Protein AF-0000000085036213 (afdb_homodimer)

Secondary structure (DSSP, 8-state):
--PPPEEEEEE--S---HHHHHHIIIIII-B-SEEEEEEEEEE--TTS---TTTTHHHHHHHHHHHHHHHHHHHHTT-EEEEEEEEESSHHHHHHHHHTT---EEEEE--SSSTHHHHT-HHHHHHHHHHH---EEEE-GGGT-/--PPPEEEEEE--S---HHHHHHIIIIII-B-SEEEEEEEEEE--TTS---TTTTHHHHHHHHHHHHHHHHHHHHTT-EEEEEEEEESSHHHHHHHHHTT---EEEEE--SSSTHHHHT-HHHHHHHHHHH---EEEE-GGGT-

InterPro domains:
  IPR014729 Rossmann-like alpha/beta/alpha sandwich fold [G3DSA:3.40.50.620] (6-140)

Structure (mmCIF, N/CA/C/O backbone):
data_AF-0000000085036213-model_v1
#
loop_
_entity.id
_entity.type
_entity.pdbx_description
1 polymer 'Nucleotide-binding protein, UspA family'
#
loop_
_atom_site.group_PDB
_atom_site.id
_atom_site.type_symbol
_atom_site.label_atom_id
_atom_site.label_alt_id
_atom_site.label_comp_id
_atom_site.label_asym_id
_atom_site.label_entity_id
_atom_site.label_seq_id
_atom_site.pdbx_PDB_ins_code
_atom_site.Cartn_x
_atom_site.Cartn_y
_atom_site.Cartn_z
_atom_site.occupancy
_atom_site.B_iso_or_equiv
_atom_site.auth_seq_id
_atom_site.auth_comp_id
_atom_site.auth_asym_id
_atom_site.auth_atom_id
_atom_site.pdbx_PDB_model_num
ATOM 1 N N . MET A 1 1 ? 25.062 -4.77 5.656 1 37.72 1 MET A N 1
ATOM 2 C CA . MET A 1 1 ? 23.688 -4.828 6.16 1 37.72 1 MET A CA 1
ATOM 3 C C . MET A 1 1 ? 22.922 -5.965 5.504 1 37.72 1 MET A C 1
ATOM 5 O O . MET A 1 1 ? 22.219 -5.754 4.508 1 37.72 1 MET A O 1
ATOM 9 N N . SER A 1 2 ? 23.5 -7.07 5.438 1 54.28 2 SER A N 1
ATOM 10 C CA . SER A 1 2 ? 23.219 -8.359 4.816 1 54.28 2 SER A CA 1
ATOM 11 C C . SER A 1 2 ? 21.891 -8.922 5.281 1 54.28 2 SER A C 1
ATOM 13 O O . SER A 1 2 ? 21.766 -10.117 5.574 1 54.28 2 SER A O 1
ATOM 15 N N . GLY A 1 3 ? 20.938 -8.078 5.762 1 71.81 3 GLY A N 1
ATOM 16 C CA . GLY A 1 3 ? 19.766 -8.57 6.48 1 71.81 3 GLY A CA 1
ATOM 17 C C . GLY A 1 3 ? 18.797 -9.312 5.59 1 71.81 3 GLY A C 1
ATOM 18 O O . GLY A 1 3 ? 19 -9.414 4.379 1 71.81 3 GLY A O 1
ATOM 19 N N . ASN A 1 4 ? 18 -10.109 6.125 1 88.12 4 ASN A N 1
ATOM 20 C CA . ASN A 1 4 ? 16.969 -10.891 5.441 1 88.12 4 ASN A CA 1
ATOM 21 C C . ASN A 1 4 ? 16.141 -10.023 4.496 1 88.12 4 ASN A C 1
ATOM 23 O O . ASN A 1 4 ? 15.797 -8.883 4.828 1 88.12 4 ASN A O 1
ATOM 27 N N . PRO A 1 5 ? 16.094 -10.477 3.205 1 94.06 5 PRO A N 1
ATOM 28 C CA . PRO A 1 5 ? 15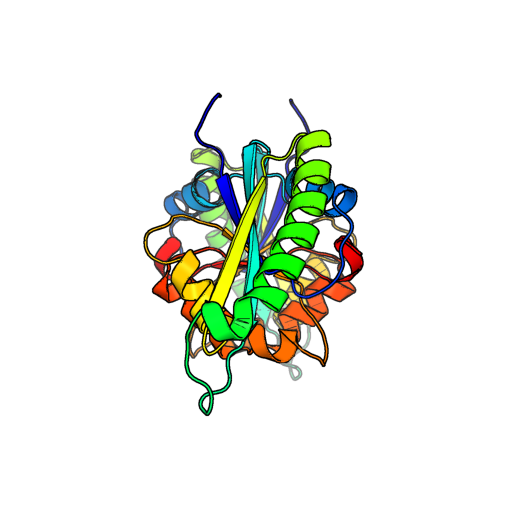.312 -9.688 2.254 1 94.06 5 PRO A CA 1
ATOM 29 C C . PRO A 1 5 ? 13.859 -9.523 2.688 1 94.06 5 PRO A C 1
ATOM 31 O O . PRO A 1 5 ? 13.305 -10.398 3.355 1 94.06 5 PRO A O 1
ATOM 34 N N . ARG A 1 6 ? 13.359 -8.43 2.307 1 95.56 6 ARG A N 1
ATOM 35 C CA . ARG A 1 6 ? 11.922 -8.242 2.471 1 95.56 6 ARG A CA 1
ATOM 36 C C . ARG A 1 6 ? 11.148 -9.07 1.446 1 95.56 6 ARG A C 1
ATOM 38 O O . ARG A 1 6 ? 11.422 -9 0.247 1 95.56 6 ARG A O 1
ATOM 45 N N . ARG A 1 7 ? 10.211 -9.781 1.949 1 97.31 7 ARG A N 1
ATOM 46 C CA . ARG A 1 7 ? 9.438 -10.656 1.075 1 97.31 7 ARG A CA 1
ATOM 47 C C . ARG A 1 7 ? 8.18 -9.953 0.564 1 97.31 7 ARG A C 1
ATOM 49 O O . ARG A 1 7 ? 7.414 -9.398 1.351 1 97.31 7 ARG A O 1
ATOM 56 N N . ILE A 1 8 ? 7.988 -9.977 -0.738 1 97.88 8 ILE A N 1
ATOM 57 C CA . ILE A 1 8 ? 6.867 -9.312 -1.392 1 97.88 8 ILE A CA 1
ATOM 58 C C . ILE A 1 8 ? 6.055 -10.336 -2.188 1 97.88 8 ILE A C 1
ATOM 60 O O . ILE A 1 8 ? 6.613 -11.094 -2.979 1 97.88 8 ILE A O 1
ATOM 64 N N . LEU A 1 9 ? 4.754 -10.367 -1.878 1 96.88 9 LEU A N 1
ATOM 65 C CA . LEU A 1 9 ? 3.84 -11.164 -2.691 1 96.88 9 LEU A CA 1
ATOM 66 C C . LEU A 1 9 ? 3.211 -10.312 -3.789 1 96.88 9 LEU A C 1
ATOM 68 O O . LEU A 1 9 ? 2.629 -9.258 -3.512 1 96.88 9 LEU A O 1
ATOM 72 N N . PHE A 1 10 ? 3.352 -10.797 -5.047 1 95.5 10 PHE A N 1
ATOM 73 C CA . PHE A 1 10 ? 2.844 -10.055 -6.199 1 95.5 10 PHE A CA 1
ATOM 74 C C . PHE A 1 10 ? 1.958 -10.945 -7.062 1 95.5 10 PHE A C 1
ATOM 76 O O . PHE A 1 10 ? 2.459 -11.727 -7.875 1 95.5 10 PHE A O 1
ATOM 83 N N . PRO A 1 11 ? 0.655 -10.852 -6.867 1 93.06 11 PRO A N 1
ATOM 84 C CA . PRO A 1 11 ? -0.244 -11.578 -7.766 1 93.06 11 PRO A CA 1
ATOM 85 C C . PRO A 1 11 ? -0.154 -11.094 -9.211 1 93.06 11 PRO A C 1
ATOM 87 O O . PRO A 1 11 ? -0.273 -9.891 -9.477 1 93.06 11 PRO A O 1
ATOM 90 N N . VAL A 1 12 ? 0.021 -12.039 -10.094 1 92.81 12 VAL A N 1
ATOM 91 C CA . VAL A 1 12 ? 0.162 -11.727 -11.516 1 92.81 12 VAL A CA 1
ATOM 92 C C . VAL A 1 12 ? -1.138 -12.047 -12.242 1 92.81 12 VAL A C 1
ATOM 94 O O . VAL A 1 12 ? -1.47 -13.219 -12.445 1 92.81 12 VAL A O 1
ATOM 97 N N . VAL A 1 13 ? -1.763 -10.969 -12.625 1 82.56 13 VAL A N 1
ATOM 98 C CA . VAL A 1 13 ? -3.051 -11.164 -13.281 1 82.56 13 VAL A CA 1
ATOM 99 C C . VAL A 1 13 ? -2.984 -10.633 -14.711 1 82.56 13 VAL A C 1
ATOM 101 O O . VAL A 1 13 ? -3.852 -10.938 -15.531 1 82.56 13 VAL A O 1
ATOM 104 N N . GLU A 1 14 ? -2.021 -9.898 -15.016 1 84.44 14 GLU A N 1
ATOM 105 C CA . GLU A 1 14 ? -1.786 -9.336 -16.344 1 84.44 14 GLU A CA 1
ATOM 106 C C . GLU A 1 14 ? -0.295 -9.141 -16.609 1 84.44 14 GLU A C 1
ATOM 108 O O . GLU A 1 14 ? 0.526 -9.312 -15.703 1 84.44 14 GLU A O 1
ATOM 113 N N . ASP A 1 15 ? -0.066 -8.836 -17.797 1 88.88 15 ASP A N 1
ATOM 114 C CA . ASP A 1 15 ? 1.327 -8.617 -18.172 1 88.88 15 ASP A CA 1
ATOM 115 C C . ASP A 1 15 ? 1.893 -7.379 -17.469 1 88.88 15 ASP A C 1
ATOM 117 O O . ASP A 1 15 ? 1.154 -6.441 -17.156 1 88.88 15 ASP A O 1
ATOM 121 N N . PHE A 1 16 ? 3.195 -7.422 -17.219 1 93.25 16 PHE A N 1
ATOM 122 C CA . PHE A 1 16 ? 3.924 -6.301 -16.641 1 93.25 16 PHE A CA 1
ATOM 123 C C . PHE A 1 16 ? 5.367 -6.285 -17.125 1 93.25 16 PHE A C 1
ATOM 125 O O . PHE A 1 16 ? 5.852 -7.266 -17.688 1 93.25 16 PHE A O 1
ATOM 132 N N . SER A 1 17 ? 6.004 -5.152 -16.984 1 96.88 17 SER A N 1
ATOM 133 C CA . SER A 1 17 ? 7.43 -5.031 -17.281 1 96.88 17 SER A CA 1
ATOM 134 C C . SER A 1 17 ? 8.281 -5.375 -16.062 1 96.88 17 SER A C 1
ATOM 136 O O . SER A 1 17 ? 8.25 -4.664 -15.062 1 96.88 17 SER A O 1
ATOM 138 N N . PRO A 1 18 ? 9.086 -6.434 -16.156 1 97.56 18 PRO A N 1
ATOM 139 C CA . PRO A 1 18 ? 9.969 -6.781 -15.039 1 97.56 18 PRO A CA 1
ATOM 140 C C . PRO A 1 18 ? 10.93 -5.652 -14.672 1 97.56 18 PRO A C 1
ATOM 142 O O . PRO A 1 18 ? 11.172 -5.41 -13.484 1 97.56 18 PRO A O 1
ATOM 145 N N . ASP A 1 19 ? 11.391 -4.988 -15.664 1 97.5 19 ASP A N 1
ATOM 146 C CA . ASP A 1 19 ? 12.312 -3.885 -15.414 1 97.5 19 ASP A CA 1
ATOM 147 C C . ASP A 1 19 ? 11.633 -2.768 -14.625 1 97.5 19 ASP A C 1
ATOM 149 O O . ASP A 1 19 ? 12.211 -2.225 -13.68 1 97.5 19 ASP A O 1
ATOM 153 N N . LYS A 1 20 ? 10.453 -2.457 -15.047 1 97.12 20 LYS A N 1
ATOM 154 C CA . LYS A 1 20 ? 9.727 -1.396 -14.352 1 97.12 20 LYS A CA 1
ATOM 155 C C . LYS A 1 20 ? 9.336 -1.825 -12.945 1 97.12 20 LYS A C 1
ATOM 157 O O . LYS A 1 20 ? 9.328 -1.008 -12.023 1 97.12 20 LYS A O 1
ATOM 162 N N . LEU A 1 21 ? 9 -3.076 -12.781 1 97.38 21 LEU A N 1
ATOM 163 C CA . LEU A 1 21 ? 8.672 -3.584 -11.453 1 97.38 21 LEU A CA 1
ATOM 164 C C . LEU A 1 21 ? 9.875 -3.504 -10.523 1 97.38 21 LEU A C 1
ATOM 166 O O . LEU A 1 21 ? 9.75 -3.07 -9.375 1 97.38 21 LEU A O 1
ATOM 170 N N . ARG A 1 22 ? 10.984 -3.838 -10.984 1 97.25 22 ARG A N 1
ATOM 171 C CA . ARG A 1 22 ? 12.211 -3.73 -10.203 1 97.25 22 ARG A CA 1
ATOM 172 C C . ARG A 1 22 ? 12.484 -2.285 -9.805 1 97.25 22 ARG A C 1
ATOM 174 O O . ARG A 1 22 ? 12.789 -2.006 -8.641 1 97.25 22 ARG A O 1
ATOM 181 N N . ALA A 1 23 ? 12.375 -1.447 -10.805 1 96 23 ALA A N 1
ATOM 182 C CA . ALA A 1 23 ? 12.609 -0.026 -10.555 1 96 23 ALA A CA 1
ATOM 183 C C . ALA A 1 23 ? 11.609 0.52 -9.539 1 96 23 ALA A C 1
ATOM 185 O O . ALA A 1 23 ? 11.953 1.364 -8.711 1 96 23 ALA A O 1
ATOM 186 N N . LEU A 1 24 ? 10.445 0.024 -9.633 1 96.06 24 LEU A N 1
ATOM 187 C CA . LEU A 1 24 ? 9.414 0.446 -8.695 1 96.06 24 LEU A CA 1
ATOM 188 C C . LEU A 1 24 ? 9.773 0.032 -7.27 1 96.06 24 LEU A C 1
ATOM 190 O O . LEU A 1 24 ? 9.734 0.854 -6.352 1 96.06 24 LEU A O 1
ATOM 194 N N . ILE A 1 25 ? 10.148 -1.178 -7.051 1 96.69 25 ILE A N 1
ATOM 195 C CA . ILE A 1 25 ? 10.414 -1.735 -5.727 1 96.69 25 ILE A CA 1
ATOM 196 C C . ILE A 1 25 ? 11.633 -1.051 -5.113 1 96.69 25 ILE A C 1
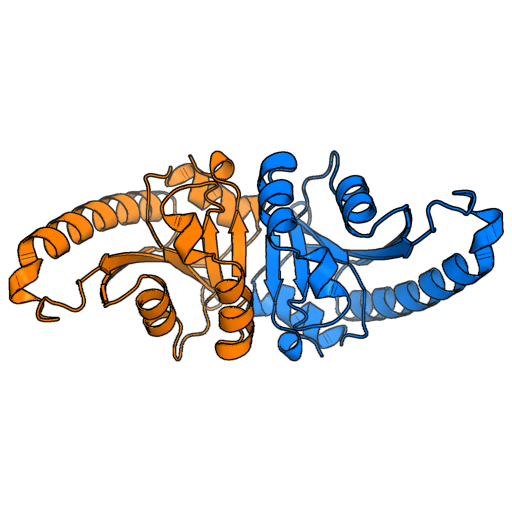ATOM 198 O O . ILE A 1 25 ? 11.562 -0.546 -3.99 1 96.69 25 ILE A O 1
ATOM 202 N N . SER A 1 26 ? 12.68 -0.897 -5.863 1 94.44 26 SER A N 1
ATOM 203 C CA . SER A 1 26 ? 13.922 -0.362 -5.316 1 94.44 26 SER A CA 1
ATOM 204 C C . SER A 1 26 ? 13.93 1.163 -5.348 1 94.44 26 SER A C 1
ATOM 206 O O . SER A 1 26 ? 14.438 1.806 -4.43 1 94.44 26 SER A O 1
ATOM 208 N N . GLY A 1 27 ? 13.383 1.753 -6.367 1 93.06 27 GLY A N 1
ATOM 209 C CA . GLY A 1 27 ? 13.461 3.191 -6.57 1 93.06 27 GLY A CA 1
ATOM 210 C C . GLY A 1 27 ? 12.273 3.941 -6.004 1 93.06 27 GLY A C 1
ATOM 211 O O . GLY A 1 27 ? 12.422 4.75 -5.086 1 93.06 27 GLY A O 1
ATOM 212 N N . THR A 1 28 ? 11.125 3.578 -6.566 1 93.19 28 THR A N 1
ATOM 213 C CA . THR A 1 28 ? 9.922 4.324 -6.215 1 93.19 28 THR A CA 1
ATOM 214 C C . THR A 1 28 ? 9.508 4.043 -4.773 1 93.19 28 THR A C 1
ATOM 216 O O . THR A 1 28 ? 9.258 4.969 -4 1 93.19 28 THR A O 1
ATOM 219 N N . ILE A 1 29 ? 9.539 2.77 -4.387 1 95.31 29 ILE A N 1
ATOM 220 C CA . ILE A 1 29 ? 9.117 2.41 -3.037 1 95.31 29 ILE A CA 1
ATOM 221 C C . ILE A 1 29 ? 10.312 2.508 -2.084 1 95.31 29 ILE A C 1
ATOM 223 O O . ILE A 1 29 ? 10.164 2.967 -0.948 1 95.31 29 ILE A O 1
ATOM 227 N N . GLY A 1 30 ? 11.492 2.1 -2.547 1 94.38 30 GLY A N 1
ATOM 228 C CA . GLY A 1 30 ? 12.703 2.281 -1.754 1 94.38 30 GLY A CA 1
ATOM 229 C C . GLY A 1 30 ? 13.086 1.046 -0.963 1 94.38 30 GLY A C 1
ATOM 230 O O . GLY A 1 30 ? 13.766 1.145 0.061 1 94.38 30 GLY A O 1
ATOM 231 N N . ILE A 1 31 ? 12.664 -0.122 -1.351 1 94.88 31 ILE A N 1
ATOM 232 C CA . ILE A 1 31 ? 13.078 -1.376 -0.733 1 94.88 31 ILE A CA 1
ATOM 233 C C . ILE A 1 31 ? 14.336 -1.901 -1.43 1 94.88 31 ILE A C 1
ATOM 235 O O . ILE A 1 31 ? 14.289 -2.289 -2.6 1 94.88 31 ILE A O 1
ATOM 239 N N . SER A 1 32 ? 15.367 -1.942 -0.749 1 90.62 32 SER A N 1
ATOM 240 C CA . SER A 1 32 ? 16.656 -2.225 -1.385 1 90.62 32 SER A CA 1
ATOM 241 C C . SER A 1 32 ? 16.953 -3.721 -1.386 1 90.62 32 SER A C 1
ATOM 243 O O . SER A 1 32 ? 17.672 -4.215 -2.26 1 90.62 32 SER A O 1
ATOM 245 N N . ASN A 1 33 ? 16.562 -4.43 -0.431 1 94.56 33 ASN A N 1
ATOM 246 C CA . ASN A 1 33 ? 16.75 -5.875 -0.325 1 94.56 33 ASN A CA 1
ATOM 247 C C . ASN A 1 33 ? 15.406 -6.605 -0.265 1 94.56 33 ASN A C 1
ATOM 249 O O . ASN A 1 33 ? 14.828 -6.762 0.812 1 94.56 33 ASN A O 1
ATOM 253 N N . ALA A 1 34 ? 15.016 -7.094 -1.448 1 97.12 34 ALA A N 1
ATOM 254 C CA . ALA A 1 34 ? 13.688 -7.695 -1.532 1 97.12 34 ALA A CA 1
ATOM 255 C C . ALA A 1 34 ? 13.734 -9.047 -2.236 1 97.12 34 ALA A C 1
ATOM 257 O O . ALA A 1 34 ? 14.664 -9.32 -2.996 1 97.12 34 ALA A O 1
ATOM 258 N N . GLU A 1 35 ? 12.891 -9.883 -1.898 1 98.06 35 GLU A N 1
ATOM 259 C CA . GLU A 1 35 ? 12.539 -11.086 -2.637 1 98.06 35 GLU A CA 1
ATOM 260 C C . GLU A 1 35 ? 11.055 -11.102 -3.01 1 98.06 35 GLU A C 1
ATOM 262 O O . GLU A 1 35 ? 10.195 -10.953 -2.143 1 98.06 35 GLU A O 1
ATOM 267 N N . ILE A 1 36 ? 10.812 -11.273 -4.293 1 98.44 36 ILE A N 1
ATOM 268 C CA . ILE A 1 36 ? 9.422 -11.18 -4.738 1 98.44 36 ILE A CA 1
ATOM 269 C C . ILE A 1 36 ? 8.914 -12.57 -5.125 1 98.44 36 ILE A C 1
ATOM 271 O O . ILE A 1 36 ? 9.648 -13.359 -5.734 1 98.44 36 ILE A O 1
ATOM 275 N N . THR A 1 37 ? 7.73 -12.898 -4.688 1 98.5 37 THR A N 1
ATOM 276 C CA . THR A 1 37 ? 7.027 -14.086 -5.141 1 98.5 37 THR A CA 1
ATOM 277 C C . THR A 1 37 ? 5.949 -13.727 -6.16 1 98.5 37 THR A C 1
ATOM 279 O O . THR A 1 37 ? 4.98 -13.039 -5.828 1 98.5 37 THR A O 1
ATOM 282 N N . LEU A 1 38 ? 6.152 -14.172 -7.348 1 98.19 38 LEU A N 1
ATOM 283 C CA . LEU A 1 38 ? 5.121 -14.055 -8.367 1 98.19 38 LEU A CA 1
ATOM 284 C C . LEU A 1 38 ? 4.055 -15.133 -8.195 1 98.19 38 LEU A C 1
ATOM 286 O O . LEU A 1 38 ? 4.344 -16.328 -8.328 1 98.19 38 LEU A O 1
ATOM 290 N N . LEU A 1 39 ? 2.883 -14.648 -7.926 1 97.12 39 LEU A N 1
ATOM 291 C CA . LEU A 1 39 ? 1.8 -15.586 -7.652 1 97.12 39 LEU A CA 1
ATOM 292 C C . LEU A 1 39 ? 0.754 -15.547 -8.766 1 97.12 39 LEU A C 1
ATOM 294 O O . LEU A 1 39 ? 0.328 -14.469 -9.188 1 97.12 39 LEU A O 1
ATOM 298 N N . HIS A 1 40 ? 0.366 -16.641 -9.227 1 96 40 HIS A N 1
ATOM 299 C CA . HIS A 1 40 ? -0.842 -16.75 -10.031 1 96 40 HIS A CA 1
ATOM 300 C C . HIS A 1 40 ? -1.792 -17.797 -9.453 1 96 40 HIS A C 1
ATOM 302 O O . HIS A 1 40 ? -1.36 -18.875 -9.047 1 96 40 HIS A O 1
ATOM 308 N N . VAL A 1 41 ? -3.008 -17.422 -9.438 1 93.12 41 VAL A N 1
ATOM 309 C CA . VAL A 1 41 ? -4.043 -18.312 -8.938 1 93.12 41 VAL A CA 1
ATOM 310 C C . VAL A 1 41 ? -4.898 -18.812 -10.094 1 93.12 41 VAL A C 1
ATOM 312 O O . VAL A 1 41 ? -5.527 -18.031 -10.805 1 93.12 41 VAL A O 1
ATOM 315 N N . VAL A 1 42 ? -4.855 -20.078 -10.281 1 93.38 42 VAL A N 1
ATOM 316 C CA . VAL A 1 42 ? -5.781 -20.719 -11.211 1 93.38 42 VAL A CA 1
ATOM 317 C C . VAL A 1 42 ? -7.121 -20.953 -10.523 1 93.38 42 VAL A C 1
ATOM 319 O O . VAL A 1 42 ? -7.215 -21.781 -9.602 1 93.38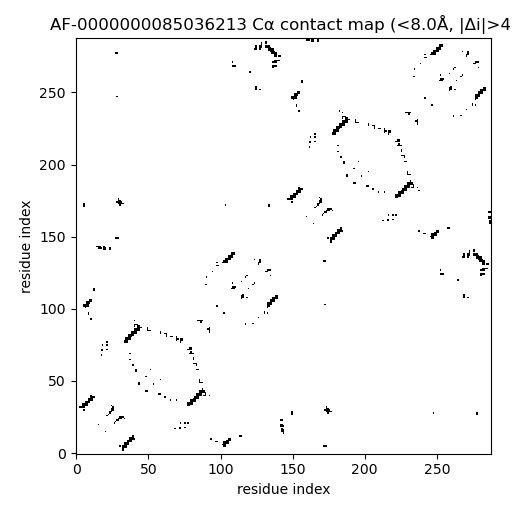 42 VAL A O 1
ATOM 322 N N . ARG A 1 43 ? -8.062 -20.312 -11.031 1 89.81 43 ARG A N 1
ATOM 323 C CA . ARG A 1 43 ? -9.367 -20.375 -10.383 1 89.81 43 ARG A CA 1
ATOM 324 C C . ARG A 1 43 ? -10.133 -21.609 -10.836 1 89.81 43 ARG A C 1
ATOM 326 O O . ARG A 1 43 ? -10.289 -21.844 -12.039 1 89.81 43 ARG A O 1
ATOM 333 N N . VAL A 1 44 ? -10.578 -22.328 -9.828 1 91 44 VAL A N 1
ATOM 334 C CA . VAL A 1 44 ? -11.359 -23.547 -10.078 1 91 44 VAL A CA 1
ATOM 335 C C . VAL A 1 44 ? -12.82 -23.297 -9.688 1 91 44 VAL A C 1
ATOM 337 O O . VAL A 1 44 ? -13.117 -23 -8.523 1 91 44 VAL A O 1
ATOM 340 N N . PRO A 1 45 ? -13.711 -23.438 -10.648 1 87.19 45 PRO A N 1
ATOM 341 C CA . PRO A 1 45 ? -15.117 -23.266 -10.289 1 87.19 45 PRO A CA 1
ATOM 342 C C . PRO A 1 45 ? -15.57 -24.25 -9.219 1 87.19 45 PRO A C 1
ATOM 344 O O . PRO A 1 45 ? -14.984 -25.328 -9.078 1 87.19 45 PRO A O 1
ATOM 347 N N . MET A 1 46 ? -16.578 -23.781 -8.5 1 87.44 46 MET A N 1
ATOM 348 C CA . MET A 1 46 ? -17.109 -24.609 -7.422 1 87.44 46 MET A CA 1
ATOM 349 C C . MET A 1 46 ? -17.625 -25.938 -7.965 1 87.44 46 MET A C 1
ATOM 351 O O . MET A 1 46 ? -17.656 -26.953 -7.25 1 87.44 46 MET A O 1
ATOM 355 N N . THR A 1 47 ? -17.969 -25.984 -9.203 1 89 47 THR A N 1
ATOM 356 C CA . THR A 1 47 ? -18.562 -27.156 -9.82 1 89 47 THR A CA 1
ATOM 357 C C . THR A 1 47 ? -17.5 -28.156 -10.242 1 89 47 THR A C 1
ATOM 359 O O . THR A 1 47 ? -17.812 -29.297 -10.609 1 89 47 THR A O 1
ATOM 362 N N . ALA A 1 48 ? -16.234 -27.812 -10.234 1 86.38 48 ALA A N 1
ATOM 363 C CA . ALA A 1 48 ? -15.141 -28.688 -10.656 1 86.38 48 ALA A CA 1
ATOM 364 C C . ALA A 1 48 ? -14.312 -29.141 -9.461 1 86.38 48 ALA A C 1
ATOM 366 O O . ALA A 1 48 ? -14.203 -28.422 -8.461 1 86.38 48 ALA A O 1
ATOM 367 N N . PRO A 1 49 ? -13.883 -30.375 -9.531 1 86.56 49 PRO A N 1
ATOM 368 C CA . PRO A 1 49 ? -12.992 -30.812 -8.453 1 86.56 49 PRO A CA 1
ATOM 369 C C . PRO A 1 49 ? -11.719 -29.969 -8.375 1 86.56 49 PRO A C 1
ATOM 371 O O . PRO A 1 49 ? -11.18 -29.562 -9.406 1 86.56 49 PRO A O 1
ATOM 374 N N . LEU A 1 50 ? -11.359 -29.641 -7.133 1 84.5 50 LEU A N 1
ATOM 375 C CA . LEU A 1 50 ? -10.109 -28.922 -6.906 1 84.5 50 LEU A CA 1
ATOM 376 C C . LEU A 1 50 ? -8.922 -29.891 -6.934 1 84.5 50 LEU A C 1
ATOM 378 O O . LEU A 1 50 ? -8.398 -30.266 -5.883 1 84.5 50 LEU A O 1
ATOM 382 N N . ASP A 1 51 ? -8.562 -30.328 -8.227 1 86.06 51 ASP A N 1
ATOM 383 C CA . ASP A 1 51 ? -7.465 -31.281 -8.336 1 86.06 51 ASP A CA 1
ATOM 384 C C . ASP A 1 51 ? -6.484 -30.859 -9.43 1 86.06 51 ASP A C 1
ATOM 386 O O . ASP A 1 51 ? -6.895 -30.469 -10.523 1 86.06 51 ASP A O 1
ATOM 390 N N . GLU A 1 52 ? -5.316 -31.062 -9.156 1 84.44 52 GLU A N 1
ATOM 391 C CA . GLU A 1 52 ? -4.219 -30.578 -9.992 1 84.44 52 GLU A CA 1
ATOM 392 C C . GLU A 1 52 ? -4.18 -31.328 -11.328 1 84.44 52 GLU A C 1
ATOM 394 O O . GLU A 1 52 ? -3.777 -30.766 -12.344 1 84.44 52 GLU A O 1
ATOM 399 N N . GLU A 1 53 ? -4.633 -32.5 -11.25 1 88.62 53 GLU A N 1
ATOM 400 C CA . GLU A 1 53 ? -4.562 -33.281 -12.477 1 88.62 53 GLU A CA 1
ATOM 401 C C . GLU A 1 53 ? -5.461 -32.719 -13.562 1 88.62 53 GLU A C 1
ATOM 403 O O . GLU A 1 53 ? -5.055 -32.594 -14.719 1 88.62 53 GLU A O 1
ATOM 408 N N . THR A 1 54 ? -6.605 -32.312 -13.195 1 90.25 54 THR A N 1
ATOM 409 C CA . THR A 1 54 ? -7.574 -31.75 -14.125 1 90.25 54 THR A CA 1
ATOM 410 C C . THR A 1 54 ? -7.059 -30.438 -14.711 1 90.25 54 THR A C 1
ATOM 412 O O . THR A 1 54 ? -7.324 -30.109 -15.875 1 90.25 54 THR A O 1
ATOM 415 N N . PHE A 1 55 ? -6.168 -29.75 -13.938 1 93.56 55 PHE A N 1
ATOM 416 C CA . PHE A 1 55 ? -5.746 -28.422 -14.344 1 93.56 55 PHE A C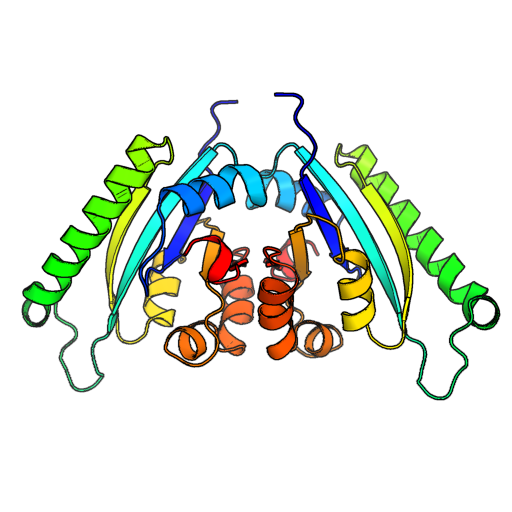A 1
ATOM 417 C C . PHE A 1 55 ? -4.246 -28.391 -14.617 1 93.56 55 PHE A C 1
ATOM 419 O O . PHE A 1 55 ? -3.635 -27.312 -14.602 1 93.56 55 PHE A O 1
ATOM 426 N N . SER A 1 56 ? -3.709 -29.484 -14.836 1 92.88 56 SER A N 1
ATOM 427 C CA . SER A 1 56 ? -2.264 -29.625 -14.977 1 92.88 56 SER A CA 1
ATOM 428 C C . SER A 1 56 ? -1.74 -28.797 -16.141 1 92.88 56 SER A C 1
ATOM 430 O O . SER A 1 56 ? -0.659 -28.203 -16.062 1 92.88 56 SER A O 1
ATOM 432 N N . GLY A 1 57 ? -2.457 -28.766 -17.297 1 94.81 57 GLY A N 1
ATOM 433 C CA . GLY A 1 57 ? -2.041 -27.969 -18.453 1 94.81 57 GLY A CA 1
ATOM 434 C C . GLY A 1 57 ? -1.969 -26.484 -18.156 1 94.81 57 GLY A C 1
ATOM 435 O O . GLY A 1 57 ? -0.967 -25.844 -18.469 1 94.81 57 GLY A O 1
ATOM 436 N N . GLU A 1 58 ? -3.006 -26 -17.562 1 94.69 58 GLU A N 1
ATOM 437 C CA . GLU A 1 58 ? -3.041 -24.578 -17.219 1 94.69 58 GLU A CA 1
ATOM 438 C C . GLU A 1 58 ? -1.962 -24.234 -16.203 1 94.69 58 GLU A C 1
ATOM 440 O O . GLU A 1 58 ? -1.315 -23.188 -16.312 1 94.69 58 GLU A O 1
ATOM 445 N N . LEU A 1 59 ? -1.767 -25.094 -15.227 1 96.06 59 LEU A N 1
ATOM 446 C CA . LEU A 1 59 ? -0.733 -24.891 -14.219 1 96.06 59 LEU A CA 1
ATOM 447 C C . LEU A 1 59 ? 0.647 -24.812 -14.859 1 96.06 59 LEU A C 1
ATOM 449 O O . LEU A 1 59 ? 1.424 -23.906 -14.562 1 96.06 59 LEU A O 1
ATOM 453 N N . ALA A 1 60 ? 0.895 -25.734 -15.727 1 96.5 60 ALA A N 1
ATOM 454 C CA . ALA A 1 60 ? 2.193 -25.781 -16.391 1 96.5 60 ALA A CA 1
ATOM 455 C C . ALA A 1 60 ? 2.416 -24.531 -17.25 1 96.5 60 ALA A C 1
ATOM 457 O O . ALA A 1 60 ? 3.527 -24 -17.297 1 96.5 60 ALA A O 1
ATOM 458 N N . GLU A 1 61 ? 1.418 -24.109 -17.938 1 97 61 GLU A N 1
ATOM 459 C CA . GLU A 1 61 ? 1.518 -22.922 -18.781 1 97 61 GLU A CA 1
ATOM 460 C C . GLU A 1 61 ? 1.881 -21.688 -17.953 1 97 61 GLU A C 1
ATOM 462 O O . GLU A 1 61 ? 2.791 -20.938 -18.312 1 97 61 GLU A O 1
ATOM 467 N N . TRP A 1 62 ? 1.2 -21.531 -16.859 1 96.94 62 TRP A N 1
ATOM 468 C CA . TRP A 1 62 ? 1.456 -20.375 -16.016 1 96.94 62 TRP A CA 1
ATOM 469 C C . TRP A 1 62 ? 2.816 -20.484 -15.336 1 96.94 62 TRP A C 1
ATOM 471 O O . TRP A 1 62 ? 3.51 -19.484 -15.148 1 96.94 62 TRP A O 1
ATOM 481 N N . GLU A 1 63 ? 3.164 -21.672 -14.898 1 97.56 63 GLU A N 1
ATOM 482 C CA . GLU A 1 63 ? 4.492 -21.859 -14.32 1 97.56 63 GLU A CA 1
ATOM 483 C C . GLU A 1 63 ? 5.582 -21.438 -15.297 1 97.56 63 GLU A C 1
ATOM 485 O O . GLU A 1 63 ? 6.531 -20.75 -14.914 1 97.56 63 GLU A O 1
ATOM 490 N N . GLY A 1 64 ? 5.445 -21.859 -16.516 1 98.12 64 GLY A N 1
ATOM 491 C CA . GLY A 1 64 ? 6.406 -21.453 -17.531 1 98.12 64 GLY A CA 1
ATOM 492 C C . GLY A 1 64 ? 6.465 -19.953 -17.734 1 98.12 64 GLY A C 1
ATOM 493 O O . GLY A 1 64 ? 7.551 -19.375 -17.797 1 98.12 64 GLY A O 1
ATOM 494 N N . LYS A 1 65 ? 5.332 -19.375 -17.844 1 97.94 65 LYS A N 1
ATOM 495 C CA . LYS A 1 65 ? 5.234 -17.922 -18.031 1 97.94 65 LYS A CA 1
ATOM 496 C C . LYS A 1 65 ? 5.883 -17.172 -16.875 1 97.94 65 LYS A C 1
ATOM 498 O O . LYS A 1 65 ? 6.691 -16.266 -17.094 1 97.94 65 LYS A O 1
ATOM 503 N N . LEU A 1 66 ? 5.59 -17.562 -15.625 1 98.38 66 LEU A N 1
ATOM 504 C CA . LEU A 1 66 ? 6.098 -16.875 -14.453 1 98.38 66 LEU A CA 1
ATOM 505 C C . LEU A 1 66 ? 7.594 -17.109 -14.281 1 98.38 66 LEU A C 1
ATOM 507 O O . LEU A 1 66 ? 8.32 -16.234 -13.805 1 98.38 66 LEU A O 1
ATOM 511 N N . ARG A 1 67 ? 8.016 -18.281 -14.68 1 98.5 67 ARG A N 1
ATOM 512 C CA . ARG A 1 67 ? 9.445 -18.562 -14.594 1 98.5 67 ARG A CA 1
ATOM 513 C C . ARG A 1 67 ? 10.25 -17.641 -15.508 1 98.5 67 ARG A C 1
ATOM 515 O O . ARG A 1 67 ? 11.312 -17.156 -15.125 1 98.5 67 ARG A O 1
ATOM 522 N N . ARG A 1 68 ? 9.742 -17.438 -16.625 1 98.31 68 ARG A N 1
ATOM 523 C CA . ARG A 1 68 ? 10.406 -16.516 -17.547 1 98.31 68 ARG A CA 1
ATOM 524 C C . ARG A 1 68 ? 10.477 -15.102 -16.953 1 98.31 68 ARG A C 1
ATOM 526 O O . ARG A 1 68 ? 11.508 -14.445 -17.016 1 98.31 68 ARG A O 1
ATOM 533 N N . LEU A 1 69 ? 9.414 -14.672 -16.406 1 98.31 69 LEU A N 1
ATOM 534 C CA . LEU A 1 69 ? 9.367 -13.359 -15.773 1 98.31 69 LEU A CA 1
ATOM 535 C C . LEU A 1 69 ? 10.328 -13.289 -14.594 1 98.31 69 LEU A C 1
ATOM 537 O O . LEU A 1 69 ? 11.023 -12.289 -14.406 1 98.31 69 LEU A O 1
ATOM 541 N N . ALA A 1 70 ? 10.359 -14.383 -13.805 1 98.62 70 ALA A N 1
ATOM 542 C CA . ALA A 1 70 ? 11.258 -14.453 -12.656 1 98.62 70 ALA A CA 1
ATOM 543 C C . ALA A 1 70 ? 12.719 -14.359 -13.086 1 98.62 70 ALA A C 1
ATOM 545 O O . ALA A 1 70 ? 13.523 -13.68 -12.445 1 98.62 70 ALA A O 1
ATOM 546 N N . GLU A 1 71 ? 13.016 -14.984 -14.125 1 98.5 71 GLU A N 1
ATOM 547 C CA . GLU A 1 71 ? 14.375 -14.938 -14.648 1 98.5 71 GLU A CA 1
ATOM 548 C C . GLU A 1 71 ? 14.766 -13.516 -15.047 1 98.5 71 GLU A C 1
ATOM 550 O O . GLU A 1 71 ? 15.891 -13.086 -14.805 1 98.5 71 GLU A O 1
ATOM 555 N N . GLN A 1 72 ? 13.883 -12.867 -15.656 1 98.19 72 GLN A N 1
ATOM 556 C CA . GLN A 1 72 ? 14.141 -11.484 -16.031 1 98.19 72 GLN A CA 1
ATOM 557 C C . GLN A 1 72 ? 14.359 -10.609 -14.805 1 98.19 72 GLN A C 1
ATOM 559 O O . GLN A 1 72 ? 15.242 -9.75 -14.797 1 98.19 72 GLN A O 1
ATOM 564 N N . LEU A 1 73 ? 13.562 -10.812 -13.812 1 98.44 73 LEU A N 1
ATOM 565 C CA . LEU A 1 73 ? 13.719 -10.062 -12.57 1 98.44 73 LEU A CA 1
ATOM 566 C C . LEU A 1 73 ? 15.07 -10.344 -11.93 1 98.44 73 LEU A C 1
ATOM 568 O O . LEU A 1 73 ? 15.766 -9.414 -11.508 1 98.44 73 LEU A O 1
ATOM 572 N N . GLU A 1 74 ? 15.438 -11.578 -11.914 1 98.19 74 GLU A N 1
ATOM 573 C CA . GLU A 1 74 ? 16.703 -11.992 -11.305 1 98.19 74 GLU A CA 1
ATOM 574 C C . GLU A 1 74 ? 17.891 -11.461 -12.102 1 98.19 74 GLU A C 1
ATOM 576 O O . GLU A 1 74 ? 18.922 -11.102 -11.523 1 98.19 74 GLU A O 1
ATOM 581 N N . GLY A 1 75 ? 17.703 -11.492 -13.336 1 97.44 75 GLY A N 1
ATOM 582 C CA . GLY A 1 75 ? 18.734 -10.906 -14.18 1 97.44 75 GLY A CA 1
ATOM 583 C C . GLY A 1 75 ? 19.016 -9.453 -13.859 1 97.44 75 GLY A C 1
ATOM 584 O O . GLY A 1 75 ? 20.125 -8.961 -14.078 1 97.44 75 GLY A O 1
ATOM 585 N N . GLY A 1 76 ? 18.031 -8.773 -13.359 1 96.56 76 GLY A N 1
ATOM 586 C CA . GLY A 1 76 ? 18.172 -7.375 -12.984 1 96.56 76 GLY A CA 1
ATOM 587 C C . GLY A 1 76 ? 18.5 -7.188 -11.516 1 96.56 76 GLY A C 1
ATOM 588 O O . GLY A 1 76 ? 18.609 -6.055 -11.039 1 96.56 76 GLY A O 1
ATOM 589 N N . GLY A 1 77 ? 18.578 -8.297 -10.805 1 96.56 77 GLY A N 1
ATOM 590 C CA . GLY A 1 77 ? 19.078 -8.203 -9.438 1 96.56 77 GLY A CA 1
ATOM 591 C C . GLY A 1 77 ? 17.969 -8.32 -8.398 1 96.56 77 GLY A C 1
ATOM 592 O O . GLY A 1 77 ? 18.188 -8.039 -7.219 1 96.56 77 GLY A O 1
ATOM 593 N N . LEU A 1 78 ? 16.781 -8.648 -8.781 1 97.81 78 LEU A N 1
ATOM 594 C CA . LEU A 1 78 ? 15.695 -8.859 -7.832 1 97.81 78 LEU A CA 1
ATOM 595 C C . LEU A 1 78 ? 15.367 -10.344 -7.699 1 97.81 78 LEU A C 1
ATOM 597 O O . LEU A 1 78 ? 14.93 -10.977 -8.664 1 97.81 78 LEU A O 1
ATOM 601 N N . ARG A 1 79 ? 15.672 -10.906 -6.535 1 98.19 79 ARG A N 1
ATOM 602 C CA . ARG A 1 79 ? 15.336 -12.312 -6.301 1 98.19 79 ARG A CA 1
ATOM 603 C C . ARG A 1 79 ? 13.844 -12.555 -6.508 1 98.19 79 ARG A C 1
ATOM 605 O O . ARG A 1 79 ? 13.008 -11.758 -6.07 1 98.19 79 ARG A O 1
ATOM 612 N N . ALA A 1 80 ? 13.547 -13.648 -7.18 1 98.62 80 ALA A N 1
ATOM 613 C CA . ALA A 1 80 ? 12.148 -13.906 -7.512 1 98.62 80 ALA A CA 1
ATOM 614 C C . ALA A 1 80 ? 11.82 -15.391 -7.383 1 98.62 80 ALA A C 1
ATOM 616 O O . ALA A 1 80 ? 12.625 -16.25 -7.75 1 98.62 80 ALA A O 1
ATOM 617 N N . ARG A 1 81 ? 10.672 -15.664 -6.848 1 98 81 ARG A N 1
ATOM 618 C CA . ARG A 1 81 ? 10.094 -17 -6.766 1 98 81 ARG A CA 1
ATOM 619 C C . ARG A 1 81 ? 8.766 -17.078 -7.523 1 98 81 ARG A C 1
ATOM 621 O O . ARG A 1 81 ? 8.141 -16.047 -7.789 1 98 81 ARG A O 1
ATOM 628 N N . VAL A 1 82 ? 8.445 -18.312 -7.875 1 98.44 82 VAL A N 1
ATOM 629 C CA . VAL A 1 82 ? 7.211 -18.531 -8.617 1 98.44 82 VAL A CA 1
ATOM 630 C C . VAL A 1 82 ? 6.277 -19.422 -7.805 1 98.44 82 VAL A C 1
ATOM 632 O O . VAL A 1 82 ? 6.711 -20.422 -7.223 1 98.44 82 VAL A O 1
ATOM 635 N N . ARG A 1 83 ? 5.047 -19.016 -7.785 1 97.81 83 ARG A N 1
ATOM 636 C CA . ARG A 1 83 ? 4.012 -19.844 -7.168 1 97.81 83 ARG A CA 1
ATOM 637 C C . ARG A 1 83 ? 2.73 -19.828 -7.992 1 97.81 83 ARG A C 1
ATOM 639 O O . ARG A 1 83 ? 2.176 -18.75 -8.258 1 97.81 83 ARG A O 1
ATOM 646 N N . VAL A 1 84 ? 2.35 -20.969 -8.461 1 97 84 VAL A N 1
ATOM 647 C CA . VAL A 1 84 ? 1.056 -21.156 -9.117 1 97 84 VAL A CA 1
ATOM 648 C C . VAL A 1 84 ? 0.182 -22.078 -8.289 1 97 84 VAL A C 1
ATOM 650 O O . VAL A 1 84 ? 0.571 -23.219 -8.008 1 97 84 VAL A O 1
ATOM 653 N N . VAL A 1 85 ? -0.973 -21.609 -7.957 1 95.06 85 VAL A N 1
ATOM 654 C CA . VAL A 1 85 ? -1.777 -22.406 -7.039 1 95.06 85 VAL A CA 1
ATOM 655 C C . VAL A 1 85 ? -3.195 -22.547 -7.59 1 95.06 85 VAL A C 1
ATOM 657 O O . VAL A 1 85 ? -3.662 -21.703 -8.352 1 95.06 85 VAL A O 1
ATOM 660 N N . LEU A 1 86 ? -3.797 -23.656 -7.25 1 94.62 86 LEU A N 1
ATOM 661 C CA . LEU A 1 86 ? -5.223 -23.844 -7.488 1 94.62 86 LEU A CA 1
ATOM 662 C C . LEU A 1 86 ? -6.047 -23.344 -6.309 1 94.62 86 LEU A C 1
ATOM 664 O O . LEU A 1 86 ? -5.719 -23.625 -5.152 1 94.62 86 LEU A O 1
ATOM 668 N N . SER A 1 87 ? -7.043 -22.531 -6.621 1 93.12 87 SER A N 1
ATOM 669 C CA . SER A 1 87 ? -7.91 -22.078 -5.543 1 93.12 87 SER A CA 1
ATOM 670 C C . SER A 1 87 ? -9.297 -21.719 -6.062 1 93.12 87 SER A C 1
ATOM 672 O O . SER A 1 87 ? -9.5 -21.594 -7.27 1 93.12 87 SER A O 1
ATOM 674 N N . ARG A 1 88 ? -10.227 -21.641 -5.129 1 90.62 88 ARG A N 1
ATOM 675 C CA . ARG A 1 88 ? -11.602 -21.297 -5.492 1 90.62 88 ARG A CA 1
ATOM 676 C C . ARG A 1 88 ? -11.727 -19.797 -5.805 1 90.62 88 ARG A C 1
ATOM 678 O O . ARG A 1 88 ? -12.656 -19.391 -6.504 1 90.62 88 ARG A O 1
ATOM 685 N N . SER A 1 89 ? -10.844 -19 -5.273 1 85.62 89 SER A N 1
ATOM 686 C CA . SER A 1 89 ? -10.82 -17.562 -5.547 1 85.62 89 SER A CA 1
ATOM 687 C C . SER A 1 89 ? -9.406 -17 -5.449 1 85.62 89 SER A C 1
ATOM 689 O O . SER A 1 89 ? -8.555 -17.578 -4.77 1 85.62 89 SER A O 1
ATOM 691 N N . ILE A 1 90 ? -9.203 -15.938 -6.082 1 86 90 ILE A N 1
ATOM 692 C CA . ILE A 1 90 ? -7.918 -15.258 -6.051 1 86 90 ILE A CA 1
ATOM 693 C C . ILE A 1 90 ? -7.594 -14.828 -4.621 1 86 90 ILE A C 1
ATOM 695 O O . ILE A 1 90 ? -6.469 -15.016 -4.152 1 86 90 ILE A O 1
ATOM 699 N N . LEU A 1 91 ? -8.602 -14.359 -3.914 1 85.69 91 LEU A N 1
ATOM 700 C CA . LEU A 1 91 ? -8.406 -13.906 -2.541 1 85.69 91 LEU A CA 1
ATOM 701 C C . LEU A 1 91 ? -7.957 -15.055 -1.647 1 85.69 91 LEU A C 1
ATOM 703 O O . LEU A 1 91 ? -7.016 -14.906 -0.864 1 85.69 91 LEU A O 1
ATOM 707 N N . THR A 1 92 ? -8.617 -16.141 -1.819 1 87.75 92 THR A N 1
ATOM 708 C CA . THR A 1 92 ? -8.242 -17.312 -1.025 1 87.75 92 THR A CA 1
ATOM 709 C C . THR A 1 92 ? -6.805 -17.734 -1.336 1 87.75 92 THR A C 1
ATOM 711 O O . THR A 1 92 ? -6.051 -18.094 -0.432 1 87.75 92 THR A O 1
ATOM 714 N N . GLY A 1 93 ? -6.43 -17.688 -2.57 1 90.31 93 GLY A N 1
ATOM 715 C CA . GLY A 1 93 ? -5.062 -17.984 -2.963 1 90.31 93 GLY A CA 1
ATOM 716 C C . GLY A 1 93 ? -4.043 -17.047 -2.354 1 90.31 93 GLY A C 1
ATOM 717 O O . GLY A 1 93 ? -2.979 -17.484 -1.908 1 90.31 93 GLY A O 1
ATOM 718 N N . ILE A 1 94 ? -4.375 -15.82 -2.318 1 91.25 94 ILE A N 1
ATOM 719 C CA . ILE A 1 94 ? -3.502 -14.82 -1.71 1 91.25 94 ILE A CA 1
ATOM 720 C C . ILE A 1 94 ? -3.383 -15.086 -0.211 1 91.25 94 ILE A C 1
ATOM 722 O O . ILE A 1 94 ? -2.279 -15.094 0.339 1 91.25 94 ILE A O 1
ATOM 726 N N . GLU A 1 95 ? -4.48 -15.359 0.401 1 91.44 95 GLU A N 1
ATOM 727 C CA . GLU A 1 95 ? -4.492 -15.609 1.839 1 91.44 95 GLU A CA 1
ATOM 728 C C . GLU A 1 95 ? -3.627 -16.812 2.193 1 91.44 95 GLU A C 1
ATOM 730 O O . GLU A 1 95 ? -2.908 -16.797 3.195 1 91.44 95 GLU A O 1
ATOM 735 N N . GLU A 1 96 ? -3.734 -17.781 1.378 1 92.31 96 GLU A N 1
ATOM 736 C CA . GLU A 1 96 ? -2.943 -18.984 1.609 1 92.31 96 GLU A CA 1
ATOM 737 C C . GLU A 1 96 ? -1.449 -18.672 1.569 1 92.31 96 GLU A C 1
ATOM 739 O O . GLU A 1 96 ? -0.668 -19.266 2.316 1 92.31 96 GLU A O 1
ATOM 744 N N . CYS A 1 97 ? -1.098 -17.766 0.715 1 93.5 97 CYS A N 1
ATOM 745 C CA . CYS A 1 97 ? 0.31 -17.406 0.572 1 93.5 97 CYS A CA 1
ATOM 746 C C . CYS A 1 97 ? 0.765 -16.516 1.717 1 93.5 97 CYS A C 1
ATOM 748 O O . CYS A 1 97 ? 1.931 -16.547 2.115 1 93.5 97 CYS A O 1
ATOM 750 N N . LEU A 1 98 ? -0.135 -15.75 2.248 1 93.19 98 LEU A N 1
ATOM 751 C CA . LEU A 1 98 ? 0.203 -14.797 3.301 1 93.19 98 LEU A CA 1
ATOM 752 C C . LEU A 1 98 ? 0.258 -15.484 4.66 1 93.19 98 LEU A C 1
ATOM 754 O O . LEU A 1 98 ? 0.956 -15.023 5.566 1 93.19 98 LEU A O 1
ATOM 758 N N . GLN A 1 99 ? -0.496 -16.562 4.766 1 91.56 99 GLN A N 1
ATOM 759 C CA . GLN A 1 99 ? -0.621 -17.234 6.059 1 91.56 99 GLN A CA 1
ATOM 760 C C . GLN A 1 99 ? 0.735 -17.719 6.559 1 91.56 99 GLN A C 1
ATOM 762 O O . GLN A 1 99 ? 1.409 -18.5 5.879 1 91.56 99 GLN A O 1
ATOM 767 N N . GLY A 1 100 ? 1.124 -17.219 7.719 1 88.56 100 GLY A N 1
ATOM 768 C CA . GLY A 1 100 ? 2.344 -17.672 8.375 1 88.56 100 GLY A CA 1
ATOM 769 C C . GLY A 1 100 ? 3.594 -17.016 7.812 1 88.56 100 GLY A C 1
ATOM 770 O O . GLY A 1 100 ? 4.711 -17.438 8.133 1 88.56 100 GLY A O 1
ATOM 771 N N . HIS A 1 101 ? 3.395 -16.062 6.977 1 89.69 101 HIS A N 1
ATOM 772 C CA . HIS A 1 101 ? 4.551 -15.406 6.371 1 89.69 101 HIS A CA 1
ATOM 773 C C . HIS A 1 101 ? 4.496 -13.898 6.551 1 89.69 101 HIS A C 1
ATOM 775 O O . HIS A 1 101 ? 3.428 -13.289 6.434 1 89.69 101 HIS A O 1
ATOM 781 N N . ASP A 1 102 ? 5.602 -13.43 6.941 1 90.31 102 ASP A N 1
ATOM 782 C CA . ASP A 1 102 ? 5.746 -11.977 6.961 1 90.31 102 ASP A CA 1
ATOM 783 C C . ASP A 1 102 ? 6.074 -11.438 5.574 1 90.31 102 ASP A C 1
ATOM 785 O O . ASP A 1 102 ? 7.23 -11.469 5.145 1 90.31 102 ASP A O 1
ATOM 789 N N . MET A 1 103 ? 5.023 -11 4.887 1 94.88 103 MET A N 1
ATOM 790 C CA . MET A 1 103 ? 5.203 -10.516 3.523 1 94.88 103 MET A CA 1
ATOM 791 C C . MET A 1 103 ? 4.449 -9.211 3.307 1 94.88 103 MET A C 1
ATOM 793 O O . MET A 1 103 ? 3.447 -8.945 3.977 1 94.88 103 MET A O 1
ATOM 797 N N . LEU A 1 104 ? 4.98 -8.445 2.361 1 95.75 104 LEU A N 1
ATOM 798 C CA . LEU A 1 104 ? 4.211 -7.348 1.788 1 95.75 104 LEU A CA 1
ATOM 799 C C . LEU A 1 104 ? 3.363 -7.828 0.616 1 95.75 104 LEU A C 1
ATOM 801 O O . LEU A 1 104 ? 3.799 -8.688 -0.157 1 95.75 104 LEU A O 1
ATOM 805 N N . LEU A 1 105 ? 2.217 -7.328 0.648 1 93.38 105 LEU A N 1
ATOM 806 C CA . LEU A 1 105 ? 1.392 -7.594 -0.525 1 93.38 105 LEU A CA 1
ATOM 807 C C . LEU A 1 105 ? 1.399 -6.402 -1.477 1 93.38 105 LEU A C 1
ATOM 809 O O . LEU A 1 105 ? 1.044 -5.285 -1.085 1 93.38 105 LEU A O 1
ATOM 813 N N . LEU A 1 106 ? 1.905 -6.648 -2.65 1 93.12 106 LEU A N 1
ATOM 814 C CA . LEU A 1 106 ? 1.906 -5.641 -3.709 1 93.12 106 LEU A CA 1
ATOM 815 C C . LEU A 1 106 ? 0.837 -5.953 -4.75 1 93.12 106 LEU A C 1
ATOM 817 O O . LEU A 1 106 ? 0.833 -7.035 -5.34 1 93.12 106 LEU A O 1
ATOM 821 N N . VAL A 1 107 ? -0.092 -4.949 -4.992 1 88.56 107 VAL A N 1
ATOM 822 C CA . VAL A 1 107 ? -1.191 -5.215 -5.914 1 88.56 107 VAL A CA 1
ATOM 823 C C . VAL A 1 107 ? -1.322 -4.059 -6.906 1 88.56 107 VAL A C 1
ATOM 825 O O . VAL A 1 107 ? -1.049 -2.906 -6.562 1 88.56 107 VAL A O 1
ATOM 828 N N . ARG A 1 108 ? -1.748 -4.449 -8.094 1 82.5 108 ARG A N 1
ATOM 829 C CA . ARG A 1 108 ? -2.043 -3.451 -9.117 1 82.5 108 ARG A CA 1
ATOM 830 C C . ARG A 1 108 ? -3.508 -3.035 -9.07 1 82.5 108 ARG A C 1
ATOM 832 O O . ARG A 1 108 ? -4.398 -3.883 -8.969 1 82.5 108 ARG A O 1
ATOM 839 N N . GLY A 1 109 ? -3.809 -1.647 -8.961 1 69.38 109 GLY A N 1
ATOM 840 C CA . GLY A 1 109 ? -5.156 -1.107 -8.93 1 69.38 109 GLY A CA 1
ATOM 841 C C . GLY A 1 109 ? -5.891 -1.248 -10.25 1 69.38 109 GLY A C 1
ATOM 842 O O . GLY A 1 109 ? -5.32 -0.988 -11.312 1 69.38 109 GLY A O 1
ATOM 843 N N . THR A 1 110 ? -6.602 -2.387 -10.68 1 51.22 110 THR A N 1
ATOM 844 C CA . THR A 1 110 ? -7.246 -2.408 -11.992 1 51.22 110 THR A CA 1
ATOM 845 C C . THR A 1 110 ? -8.656 -1.841 -11.914 1 51.22 110 THR A C 1
ATOM 847 O O . THR A 1 110 ? -9.398 -2.127 -10.961 1 51.22 110 THR A O 1
ATOM 850 N N . PHE A 1 111 ? -8.883 -0.645 -12.523 1 47.06 111 PHE A N 1
ATOM 851 C CA . PHE A 1 111 ? -10.219 -0.171 -12.852 1 47.06 111 PHE A CA 1
ATOM 852 C C . PHE A 1 111 ? -10.953 -1.186 -13.719 1 47.06 111 PHE A C 1
ATOM 854 O O . PHE A 1 111 ? -10.422 -1.652 -14.727 1 47.06 111 PHE A O 1
ATOM 861 N N . GLY A 1 112 ? -12.156 -1.689 -13.203 1 46.88 112 GLY A N 1
ATOM 862 C CA . GLY A 1 112 ? -13.125 -2.359 -14.062 1 46.88 112 GLY A CA 1
ATOM 863 C C . GLY A 1 112 ? -12.992 -3.869 -14.039 1 46.88 112 GLY A C 1
ATOM 864 O O . GLY A 1 112 ? -14 -4.582 -13.992 1 46.88 112 GLY A O 1
ATOM 865 N N . GLY A 1 113 ? -11.953 -4.465 -14.633 1 40.41 113 GLY A N 1
ATOM 866 C CA . GLY A 1 113 ? -12.016 -5.895 -14.898 1 40.41 113 GLY A CA 1
ATOM 867 C C . GLY A 1 113 ? -11.789 -6.738 -13.656 1 40.41 113 GLY A C 1
ATOM 868 O O . GLY A 1 113 ? -12.305 -6.414 -12.578 1 40.41 113 GLY A O 1
ATOM 869 N N . THR A 1 114 ? -10.773 -7.641 -13.773 1 39.09 114 THR A N 1
ATOM 870 C CA . THR A 1 114 ? -10.461 -8.781 -12.914 1 39.09 114 THR A CA 1
ATOM 871 C C . THR A 1 114 ? -10.078 -8.312 -11.516 1 39.09 114 THR A C 1
ATOM 873 O O . THR A 1 114 ? -10.477 -8.922 -10.523 1 39.09 114 THR A O 1
ATOM 876 N N . PHE A 1 115 ? -9.219 -7.445 -11.43 1 43.38 115 PHE A N 1
ATOM 877 C CA . PHE A 1 115 ? -8.781 -7.07 -10.094 1 43.38 115 PHE A CA 1
ATOM 878 C C . PHE A 1 115 ? -9.852 -6.258 -9.375 1 43.38 115 PHE A C 1
ATOM 880 O O . PHE A 1 115 ? -9.711 -5.953 -8.188 1 43.38 115 PHE A O 1
ATOM 887 N N . ARG A 1 116 ? -10.742 -5.562 -10.148 1 47.16 116 ARG A N 1
ATOM 888 C CA . ARG A 1 116 ? -11.906 -5.086 -9.406 1 47.16 116 ARG A CA 1
ATOM 889 C C . ARG A 1 116 ? -12.305 -6.074 -8.32 1 47.16 116 ARG A C 1
ATOM 891 O O . ARG A 1 116 ? -12.719 -5.676 -7.227 1 47.16 116 ARG A O 1
ATOM 898 N N . LYS A 1 117 ? -12.18 -7.32 -8.805 1 46.03 117 LYS A N 1
ATOM 899 C CA . LYS A 1 117 ? -12.633 -8.344 -7.867 1 46.03 117 LYS A CA 1
ATOM 900 C C . LYS A 1 117 ? -11.617 -8.555 -6.75 1 46.03 117 LYS A C 1
ATOM 902 O O . LYS A 1 117 ? -11.984 -8.891 -5.625 1 46.03 117 LYS A O 1
ATOM 907 N N . VAL A 1 118 ? -10.422 -8.625 -7.113 1 44.91 118 VAL A N 1
ATOM 908 C CA . VAL A 1 118 ? -9.477 -8.961 -6.055 1 44.91 118 VAL A CA 1
ATOM 909 C C . VAL A 1 118 ? -9.531 -7.891 -4.961 1 44.91 118 VAL A C 1
ATOM 911 O O . VAL A 1 118 ? -9.523 -8.211 -3.771 1 44.91 118 VAL A O 1
ATOM 914 N N . ILE A 1 119 ? -9.289 -6.547 -5.426 1 47.62 119 ILE A N 1
ATOM 915 C CA . ILE A 1 119 ? -9.273 -5.535 -4.375 1 47.62 119 ILE A CA 1
ATOM 916 C C . ILE A 1 119 ? -10.703 -5.121 -4.039 1 47.62 119 ILE A C 1
ATOM 918 O O . ILE A 1 119 ? -11.18 -4.078 -4.496 1 47.62 119 ILE A O 1
ATOM 922 N N . ALA A 1 120 ? -11.562 -6.012 -4.484 1 46.97 120 ALA A N 1
ATOM 923 C CA . ALA A 1 120 ? -12.789 -5.527 -3.863 1 46.97 120 ALA A CA 1
ATOM 924 C C . ALA A 1 120 ? -12.516 -4.953 -2.477 1 46.97 120 ALA A C 1
ATOM 926 O O . ALA A 1 120 ? -11.562 -5.367 -1.805 1 46.97 120 ALA A O 1
ATOM 927 N N . ARG A 1 121 ? -12.93 -3.779 -2.305 1 48.09 121 ARG A N 1
ATOM 928 C CA . ARG A 1 121 ? -12.859 -2.932 -1.118 1 48.09 121 ARG A CA 1
ATOM 929 C C . ARG A 1 121 ? -12.508 -3.754 0.119 1 48.09 121 ARG A C 1
ATOM 931 O O . ARG A 1 121 ? -11.641 -3.365 0.902 1 48.09 121 ARG A O 1
ATOM 938 N N . ILE A 1 122 ? -13.359 -4.703 0.258 1 51.12 122 ILE A N 1
ATOM 939 C CA . ILE A 1 122 ? -13.508 -5.445 1.504 1 51.12 122 ILE A CA 1
ATOM 940 C C . ILE A 1 122 ? -12.234 -6.242 1.787 1 51.12 122 ILE A C 1
ATOM 942 O O . ILE A 1 122 ? -11.828 -6.383 2.943 1 51.12 122 ILE A O 1
ATOM 946 N N . SER A 1 123 ? -11.398 -6.355 0.621 1 64.56 123 SER A N 1
ATOM 947 C CA . SER A 1 123 ? -10.406 -7.406 0.841 1 64.56 123 SER A CA 1
ATOM 948 C C . SER A 1 123 ? -9.086 -6.832 1.332 1 64.56 123 SER A C 1
ATOM 950 O O . SER A 1 123 ? -8.445 -7.395 2.225 1 64.56 123 SER A O 1
ATOM 952 N N . ILE A 1 124 ? -8.805 -5.562 1.099 1 70.69 124 ILE A N 1
ATOM 953 C CA . ILE A 1 124 ? -7.512 -5.016 1.488 1 70.69 124 ILE A CA 1
ATOM 954 C C . ILE A 1 124 ? -7.473 -4.809 3 1 70.69 124 ILE A C 1
ATOM 956 O O . ILE A 1 124 ? -6.492 -5.172 3.658 1 70.69 124 ILE A O 1
ATOM 960 N N . GLU A 1 125 ? -8.5 -4.316 3.457 1 70.31 125 GLU A N 1
ATOM 961 C CA . GLU A 1 125 ? -8.555 -4.082 4.898 1 70.31 125 GLU A CA 1
ATOM 962 C C . GLU A 1 125 ? -8.531 -5.398 5.672 1 70.31 125 GLU A C 1
ATOM 964 O O . GLU A 1 125 ? -7.801 -5.531 6.656 1 70.31 125 GLU A O 1
ATOM 969 N N . LYS A 1 126 ? -9.367 -6.199 5.23 1 75.5 126 LYS A N 1
ATOM 970 C CA . LYS A 1 126 ? -9.445 -7.492 5.898 1 75.5 126 LYS A CA 1
ATOM 971 C C . LYS A 1 126 ? -8.109 -8.227 5.84 1 75.5 126 LYS A C 1
ATOM 973 O O . LYS A 1 126 ? -7.664 -8.805 6.836 1 75.5 126 LYS A O 1
ATOM 978 N N . LEU A 1 127 ? -7.473 -8.133 4.742 1 82.31 127 LEU A N 1
ATOM 979 C CA . LEU A 1 127 ? -6.188 -8.805 4.57 1 82.31 127 LEU A CA 1
ATOM 980 C C . LEU A 1 127 ? -5.121 -8.18 5.461 1 82.31 127 LEU A C 1
ATOM 982 O O . LEU A 1 127 ? -4.355 -8.883 6.117 1 82.31 127 LEU A O 1
ATOM 986 N N . SER A 1 128 ? -5.117 -6.883 5.441 1 83.69 128 SER A N 1
ATOM 987 C CA . SER A 1 128 ? -4.109 -6.172 6.223 1 83.69 128 SER A CA 1
ATOM 988 C C . SER A 1 128 ? -4.289 -6.43 7.715 1 83.69 128 SER A C 1
ATOM 990 O O . SER A 1 128 ? -3.305 -6.52 8.453 1 83.69 128 SER A O 1
ATOM 992 N N . GLU A 1 129 ? -5.516 -6.477 8.148 1 82.38 129 GLU A N 1
ATOM 993 C CA . GLU A 1 129 ? -5.801 -6.707 9.562 1 82.38 129 GLU A CA 1
ATOM 994 C C . GLU A 1 129 ? -5.535 -8.156 9.953 1 82.38 129 GLU A C 1
ATOM 996 O O . GLU A 1 129 ? -4.895 -8.422 10.969 1 82.38 129 GLU A O 1
ATOM 1001 N N . LYS A 1 130 ? -6.047 -9 9.195 1 85.62 130 LYS A N 1
ATOM 1002 C CA . LYS A 1 130 ? -5.98 -10.43 9.5 1 85.62 130 LYS A CA 1
ATOM 1003 C C . LYS A 1 130 ? -4.543 -10.938 9.438 1 85.62 130 LYS A C 1
ATOM 1005 O O . LYS A 1 130 ? -4.129 -11.742 10.281 1 85.62 130 LYS A O 1
ATOM 1010 N N . TYR A 1 131 ? -3.83 -10.461 8.445 1 88.31 131 TYR A N 1
ATOM 1011 C CA . TYR A 1 131 ? -2.496 -11.016 8.242 1 88.31 131 TYR A CA 1
ATOM 1012 C C . TYR A 1 131 ? -1.422 -10.016 8.656 1 88.31 131 TYR A C 1
ATOM 1014 O O . TYR A 1 131 ? -0.227 -10.305 8.555 1 88.31 131 TYR A O 1
ATOM 1022 N N . ARG A 1 132 ? -1.844 -8.852 9.195 1 87.69 132 ARG A N 1
ATOM 1023 C CA . ARG A 1 132 ? -0.926 -7.805 9.641 1 87.69 132 ARG A CA 1
ATOM 1024 C C . ARG A 1 132 ? 0.1 -7.48 8.555 1 87.69 132 ARG A C 1
ATOM 1026 O O . ARG A 1 132 ? 1.275 -7.262 8.859 1 87.69 132 ARG A O 1
ATOM 1033 N N . THR A 1 133 ? -0.363 -7.582 7.383 1 89.44 133 THR A N 1
ATOM 1034 C CA . THR A 1 133 ? 0.484 -7.355 6.219 1 89.44 133 THR A CA 1
ATOM 1035 C C . THR A 1 133 ? 0.23 -5.973 5.625 1 89.44 133 THR A C 1
ATOM 1037 O O . THR A 1 133 ? -0.912 -5.621 5.32 1 89.44 133 THR A O 1
ATOM 1040 N N . PRO A 1 134 ? 1.323 -5.191 5.445 1 92.88 134 PRO A N 1
ATOM 1041 C CA . PRO A 1 134 ? 1.111 -3.986 4.641 1 92.88 134 PRO A CA 1
ATOM 1042 C C . PRO A 1 134 ? 0.765 -4.297 3.188 1 92.88 134 PRO A C 1
ATOM 1044 O O . PRO A 1 134 ? 1.321 -5.23 2.604 1 92.88 134 PRO A O 1
ATOM 1047 N N . ILE A 1 135 ? -0.192 -3.531 2.701 1 90.06 135 ILE A N 1
ATOM 1048 C CA . ILE A 1 135 ? -0.589 -3.703 1.308 1 90.06 135 ILE A CA 1
ATOM 1049 C C . ILE A 1 135 ? -0.197 -2.467 0.502 1 90.06 135 ILE A C 1
ATOM 1051 O O . ILE A 1 135 ? -0.548 -1.343 0.868 1 90.06 135 ILE A O 1
ATOM 1055 N N . ILE A 1 136 ? 0.515 -2.734 -0.555 1 91.75 136 ILE A N 1
ATOM 1056 C CA . ILE A 1 136 ? 0.943 -1.663 -1.448 1 91.75 136 ILE A CA 1
ATOM 1057 C C . ILE A 1 136 ? 0.13 -1.714 -2.74 1 91.75 136 ILE A C 1
ATOM 1059 O O . ILE A 1 136 ? 0.151 -2.717 -3.455 1 91.75 136 ILE A O 1
ATOM 1063 N N . VAL A 1 137 ? -0.529 -0.644 -2.98 1 87.62 137 VAL A N 1
ATOM 1064 C CA . VAL A 1 137 ? -1.326 -0.525 -4.195 1 87.62 137 VAL A CA 1
ATOM 1065 C C . VAL A 1 137 ? -0.62 0.393 -5.191 1 87.62 137 VAL A C 1
ATOM 1067 O O . VAL A 1 137 ? -0.244 1.517 -4.848 1 87.62 137 VAL A O 1
ATOM 1070 N N . ILE A 1 138 ? -0.481 -0.132 -6.426 1 89.94 138 ILE A N 1
ATOM 1071 C CA . ILE A 1 138 ? 0.173 0.684 -7.441 1 89.94 138 ILE A CA 1
ATOM 1072 C C . ILE A 1 138 ? -0.741 0.824 -8.656 1 89.94 138 ILE A C 1
ATOM 1074 O O . ILE A 1 138 ? -1.559 -0.057 -8.93 1 89.94 138 ILE A O 1
ATOM 1078 N N . SER A 1 139 ? -0.523 1.964 -9.281 1 83.94 139 SER A N 1
ATOM 1079 C CA . SER A 1 139 ? -1.258 2.15 -10.531 1 83.94 139 SER A CA 1
ATOM 1080 C C . SER A 1 139 ? -0.745 1.214 -11.617 1 83.94 139 SER A C 1
ATOM 1082 O O . SER A 1 139 ? 0.428 0.835 -11.617 1 83.94 139 SER A O 1
ATOM 1084 N N . ARG A 1 140 ? -1.579 0.875 -12.555 1 77.31 140 ARG A N 1
ATOM 1085 C CA . ARG A 1 140 ? -1.236 -0.023 -13.648 1 77.31 140 ARG A CA 1
ATOM 1086 C C . ARG A 1 140 ? -0.141 0.576 -14.523 1 77.31 140 ARG A C 1
ATOM 1088 O O . ARG A 1 140 ? 0.728 -0.144 -15.023 1 77.31 140 ARG A O 1
ATOM 1095 N N . ASN A 1 141 ? -0.116 1.771 -14.578 1 82.38 141 ASN A N 1
ATOM 1096 C CA . ASN A 1 141 ? 0.771 2.445 -15.523 1 82.38 141 ASN A CA 1
ATOM 1097 C C . ASN A 1 141 ? 2.209 2.484 -15.008 1 82.38 141 ASN A C 1
ATOM 1099 O O . ASN A 1 141 ? 3.137 2.744 -15.773 1 82.38 141 ASN A O 1
ATOM 1103 N N . LEU A 1 142 ? 2.305 2.164 -13.758 1 86.25 142 LEU A N 1
ATOM 1104 C CA . LEU A 1 142 ? 3.643 2.254 -13.18 1 86.25 142 LEU A CA 1
ATOM 1105 C C . LEU A 1 142 ? 4.512 1.086 -13.641 1 86.25 142 LEU A C 1
ATOM 1107 O O . LEU A 1 142 ? 5.738 1.184 -13.641 1 86.25 142 LEU A O 1
ATOM 1111 N N . ILE A 1 143 ? 3.902 -0.012 -14.086 1 90.31 143 ILE A N 1
ATOM 1112 C CA . ILE A 1 143 ? 4.766 -1.145 -14.398 1 90.31 143 ILE A CA 1
ATOM 1113 C C . ILE A 1 143 ? 4.355 -1.754 -15.734 1 90.31 143 ILE A C 1
ATOM 1115 O O . ILE A 1 143 ? 4.734 -2.883 -16.062 1 90.31 143 ILE A O 1
ATOM 1119 N N . SER A 1 144 ? 3.43 -1.139 -16.391 1 85.62 144 SER A N 1
ATOM 1120 C CA . SER A 1 144 ? 3.072 -1.607 -17.719 1 85.62 144 SER A CA 1
ATOM 1121 C C . SER A 1 144 ? 4.156 -1.265 -18.734 1 85.62 144 SER A C 1
ATOM 1123 O O . SER A 1 144 ? 4.891 -0.291 -18.562 1 85.62 144 SER A O 1
ATOM 1125 N N . MET B 1 1 ? 25.578 5.102 0.317 1 38.16 1 MET B N 1
ATOM 1126 C CA . MET B 1 1 ? 24.328 5.113 -0.447 1 38.16 1 MET B CA 1
ATOM 1127 C C . MET B 1 1 ? 23.422 6.258 0 1 38.16 1 MET B C 1
ATOM 1129 O O . MET B 1 1 ? 22.531 6.062 0.834 1 38.16 1 MET B O 1
ATOM 1133 N N . SER B 1 2 ? 23.984 7.359 0.178 1 54.03 2 SER B N 1
ATOM 1134 C CA . SER B 1 2 ? 23.578 8.656 0.703 1 54.03 2 SER B CA 1
ATOM 1135 C C . SER B 1 2 ? 22.375 9.203 -0.072 1 54.03 2 SER B C 1
ATOM 1137 O O . SER B 1 2 ? 22.312 10.406 -0.353 1 54.03 2 SER B O 1
ATOM 1139 N N . GLY B 1 3 ? 21.562 8.352 -0.746 1 71.81 3 GLY B N 1
ATOM 1140 C CA . GLY B 1 3 ? 20.594 8.828 -1.72 1 71.81 3 GLY B CA 1
ATOM 1141 C C . GLY B 1 3 ? 19.406 9.547 -1.088 1 71.81 3 GLY B C 1
ATOM 1142 O O . GLY B 1 3 ? 19.328 9.648 0.138 1 71.81 3 GLY B O 1
ATOM 1143 N N . ASN B 1 4 ? 18.766 10.352 -1.796 1 88.25 4 ASN B N 1
ATOM 1144 C CA . ASN B 1 4 ? 17.594 11.109 -1.377 1 88.25 4 ASN B CA 1
ATOM 1145 C C . ASN B 1 4 ? 16.578 10.227 -0.664 1 88.25 4 ASN B C 1
ATOM 1147 O O . ASN B 1 4 ? 16.344 9.086 -1.067 1 88.25 4 ASN B O 1
ATOM 1151 N N . PRO B 1 5 ? 16.203 10.672 0.586 1 94.19 5 PRO B N 1
ATOM 1152 C CA . PRO B 1 5 ? 15.234 9.867 1.315 1 94.19 5 PRO B CA 1
ATOM 1153 C C . PRO B 1 5 ? 13.93 9.68 0.541 1 94.19 5 PRO B C 1
ATOM 1155 O O . PRO B 1 5 ? 13.531 10.555 -0.235 1 94.19 5 PRO B O 1
ATOM 1158 N N . ARG B 1 6 ? 13.383 8.562 0.779 1 95.69 6 ARG B N 1
ATOM 1159 C CA . ARG B 1 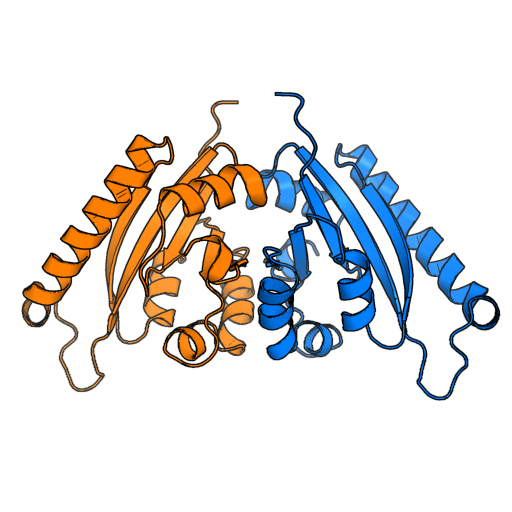6 ? 12.031 8.359 0.269 1 95.69 6 ARG B CA 1
ATOM 1160 C C . ARG B 1 6 ? 11.016 9.156 1.072 1 95.69 6 ARG B C 1
ATOM 1162 O O . ARG B 1 6 ? 10.984 9.086 2.303 1 95.69 6 ARG B O 1
ATOM 1169 N N . ARG B 1 7 ? 10.211 9.859 0.357 1 97.31 7 ARG B N 1
ATOM 1170 C CA . ARG B 1 7 ? 9.227 10.711 1.016 1 97.31 7 ARG B CA 1
ATOM 1171 C C . ARG B 1 7 ? 7.906 9.984 1.207 1 97.31 7 ARG B C 1
ATOM 1173 O O . ARG B 1 7 ? 7.363 9.406 0.26 1 97.31 7 ARG B O 1
ATOM 1180 N N . ILE B 1 8 ? 7.395 10 2.42 1 97.88 8 ILE B N 1
ATOM 1181 C CA . ILE B 1 8 ? 6.16 9.312 2.783 1 97.88 8 ILE B CA 1
ATOM 1182 C C . ILE B 1 8 ? 5.16 10.312 3.354 1 97.88 8 ILE B C 1
ATOM 1184 O O . ILE B 1 8 ? 5.492 11.086 4.254 1 97.88 8 ILE B O 1
ATOM 1188 N N . LEU B 1 9 ? 3.975 10.328 2.734 1 96.88 9 LEU B N 1
ATOM 1189 C CA . LEU B 1 9 ? 2.875 11.102 3.299 1 96.88 9 LEU B CA 1
ATOM 1190 C C . LEU B 1 9 ? 2.016 10.234 4.215 1 96.88 9 LEU B C 1
ATOM 1192 O O . LEU B 1 9 ? 1.547 9.172 3.811 1 96.88 9 LEU B O 1
ATOM 1196 N N . PHE B 1 10 ? 1.828 10.727 5.465 1 95.56 10 PHE B N 1
ATOM 1197 C CA . PHE B 1 10 ? 1.072 9.977 6.461 1 95.56 10 PHE B CA 1
ATOM 1198 C C . PHE B 1 10 ? -0.015 10.844 7.078 1 95.56 10 PHE B C 1
ATOM 1200 O O . PHE B 1 10 ? 0.255 11.633 7.988 1 95.56 10 PHE B O 1
ATOM 1207 N N . PRO B 1 11 ? -1.227 10.719 6.57 1 93.12 11 PRO B N 1
ATOM 1208 C CA . PRO B 1 11 ? -2.332 11.422 7.223 1 93.12 11 PRO B CA 1
ATOM 1209 C C . PRO B 1 11 ? -2.586 10.93 8.648 1 93.12 11 PRO B C 1
ATOM 1211 O O . PRO B 1 11 ? -2.74 9.727 8.875 1 93.12 11 PRO B O 1
ATOM 1214 N N . VAL B 1 12 ? -2.652 11.875 9.539 1 92.81 12 VAL B N 1
ATOM 1215 C CA . VAL B 1 12 ? -2.85 11.562 10.953 1 92.81 12 VAL B CA 1
ATOM 1216 C C . VAL B 1 12 ? -4.297 11.852 11.344 1 92.81 12 VAL B C 1
ATOM 1218 O O . VAL B 1 12 ? -4.695 13.016 11.453 1 92.81 12 VAL B O 1
ATOM 1221 N N . VAL B 1 13 ? -4.977 10.75 11.562 1 82.38 13 VAL B N 1
ATOM 1222 C CA . VAL B 1 13 ? -6.387 10.914 11.891 1 82.38 13 VAL B CA 1
ATOM 1223 C C . VAL B 1 13 ? -6.656 10.383 13.297 1 82.38 13 VAL B C 1
ATOM 1225 O O . VAL B 1 13 ? -7.695 10.688 13.891 1 82.38 13 VAL B O 1
ATOM 1228 N N . GLU B 1 14 ? -5.793 9.656 13.82 1 84.44 14 GLU B N 1
ATOM 1229 C CA . GLU B 1 14 ? -5.871 9.102 15.172 1 84.44 14 GLU B CA 1
ATOM 1230 C C . GLU B 1 14 ? -4.484 8.938 15.781 1 84.44 14 GLU B C 1
ATOM 1232 O O . GLU B 1 14 ? -3.475 9.125 15.102 1 84.44 14 GLU B O 1
ATOM 1237 N N . ASP B 1 15 ? -4.555 8.648 17 1 88.94 15 ASP B N 1
ATOM 1238 C CA . ASP B 1 15 ? -3.287 8.461 17.703 1 88.94 15 ASP B CA 1
ATOM 1239 C C . ASP B 1 15 ? -2.545 7.234 17.172 1 88.94 15 ASP B C 1
ATOM 1241 O O . ASP B 1 15 ? -3.166 6.281 16.703 1 88.94 15 ASP B O 1
ATOM 1245 N N . PHE B 1 16 ? -1.226 7.309 17.234 1 93.25 16 PHE B N 1
ATOM 1246 C CA . PHE B 1 16 ? -0.353 6.207 16.859 1 93.25 16 PHE B CA 1
ATOM 1247 C C . PHE B 1 16 ? 0.929 6.215 17.672 1 93.25 16 PHE B C 1
ATOM 1249 O O . PHE B 1 16 ? 1.234 7.203 18.344 1 93.25 16 PHE B O 1
ATOM 1256 N N . SER B 1 17 ? 1.61 5.109 17.703 1 96.88 17 SER B N 1
ATOM 1257 C CA . SER B 1 17 ? 2.918 5.02 18.344 1 96.88 17 SER B CA 1
ATOM 1258 C C . SER B 1 17 ? 4.035 5.383 17.359 1 96.88 17 SER B C 1
ATOM 1260 O O . SER B 1 17 ? 4.27 4.672 16.391 1 96.88 17 SER B O 1
ATOM 1262 N N . PRO B 1 18 ? 4.77 6.445 17.656 1 97.56 18 PRO B N 1
ATOM 1263 C CA . PRO B 1 18 ? 5.887 6.809 16.781 1 97.56 18 PRO B CA 1
ATOM 1264 C C . PRO B 1 18 ? 6.93 5.699 16.656 1 97.56 18 PRO B C 1
ATOM 1266 O O . PRO B 1 18 ? 7.465 5.465 15.57 1 97.56 18 PRO B O 1
ATOM 1269 N N . ASP B 1 19 ? 7.152 5.043 17.734 1 97.5 19 ASP B N 1
ATOM 1270 C CA . ASP B 1 19 ? 8.133 3.961 17.719 1 97.5 19 ASP B CA 1
ATOM 1271 C C . ASP B 1 19 ? 7.684 2.834 16.797 1 97.5 19 ASP B C 1
ATOM 1273 O O . ASP B 1 19 ? 8.484 2.307 16.016 1 97.5 19 ASP B O 1
ATOM 1277 N N . LYS B 1 20 ? 6.449 2.502 16.922 1 97.12 20 LYS B N 1
ATOM 1278 C CA . LYS B 1 20 ? 5.934 1.428 16.078 1 97.12 20 LYS B CA 1
ATOM 1279 C C . LYS B 1 20 ? 5.887 1.854 14.609 1 97.12 20 LYS B C 1
ATOM 1281 O O . LYS B 1 20 ? 6.117 1.038 13.711 1 97.12 20 LYS B O 1
ATOM 1286 N N . LEU B 1 21 ? 5.582 3.096 14.359 1 97.38 21 LEU B N 1
ATOM 1287 C CA . LEU B 1 21 ? 5.57 3.6 12.984 1 97.38 21 LEU B CA 1
ATOM 1288 C C . LEU B 1 21 ? 6.969 3.545 12.383 1 97.38 21 LEU B C 1
ATOM 1290 O O . LEU B 1 21 ? 7.137 3.115 11.234 1 97.38 21 LEU B O 1
ATOM 1294 N N . ARG B 1 22 ? 7.926 3.9 13.102 1 97.19 22 ARG B N 1
ATOM 1295 C CA . ARG B 1 22 ? 9.305 3.82 12.641 1 97.19 22 ARG B CA 1
ATOM 1296 C C . ARG B 1 22 ? 9.695 2.381 12.32 1 97.19 22 ARG B C 1
ATOM 1298 O O . ARG B 1 22 ? 10.281 2.109 11.273 1 97.19 22 ARG B O 1
ATOM 1305 N N . ALA B 1 23 ? 9.367 1.544 13.273 1 96 23 ALA B N 1
ATOM 1306 C CA . ALA B 1 23 ? 9.68 0.129 13.086 1 96 23 ALA B CA 1
ATOM 1307 C C . ALA B 1 23 ? 8.969 -0.434 11.859 1 96 23 ALA B C 1
ATOM 1309 O O . ALA B 1 23 ? 9.523 -1.267 11.141 1 96 23 ALA B O 1
ATOM 1310 N N . LEU B 1 24 ? 7.809 0.031 11.664 1 96.06 24 LEU B N 1
ATOM 1311 C CA . LEU B 1 24 ? 7.047 -0.409 10.5 1 96.06 24 LEU B CA 1
ATOM 1312 C C . LEU B 1 24 ? 7.738 0.014 9.211 1 96.06 24 LEU B C 1
ATOM 1314 O O . LEU B 1 24 ? 7.941 -0.806 8.312 1 96.06 24 LEU B O 1
ATOM 1318 N N . ILE B 1 25 ? 8.125 1.235 9.078 1 96.69 25 IL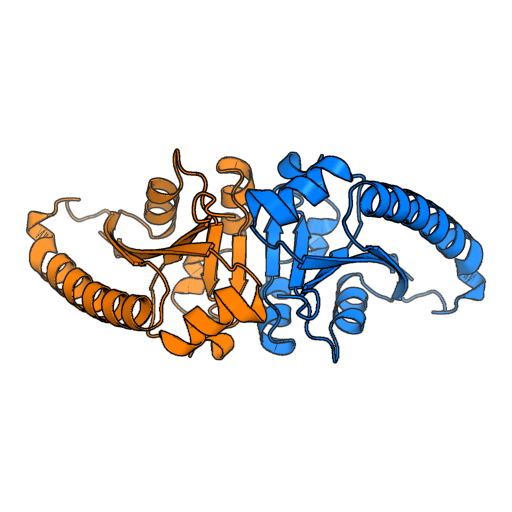E B N 1
ATOM 1319 C CA . ILE B 1 25 ? 8.695 1.802 7.859 1 96.69 25 ILE B CA 1
ATOM 1320 C C . ILE B 1 25 ? 10.039 1.144 7.562 1 96.69 25 ILE B C 1
ATOM 1322 O O . ILE B 1 25 ? 10.258 0.644 6.457 1 96.69 25 ILE B O 1
ATOM 1326 N N . SER B 1 26 ? 10.875 1.005 8.547 1 94.38 26 SER B N 1
ATOM 1327 C CA . SER B 1 26 ? 12.227 0.493 8.32 1 94.38 26 SER B CA 1
ATOM 1328 C C . SER B 1 26 ? 12.25 -1.031 8.359 1 94.38 26 SER B C 1
ATOM 1330 O O . SER B 1 26 ? 12.977 -1.665 7.594 1 94.38 26 SER B O 1
ATOM 1332 N N . GLY B 1 27 ? 11.492 -1.625 9.234 1 92.88 27 GLY B N 1
ATOM 1333 C CA . GLY B 1 27 ? 11.555 -3.061 9.461 1 92.88 27 GLY B CA 1
ATOM 1334 C C . GLY B 1 27 ? 10.555 -3.84 8.625 1 92.88 27 GLY B C 1
ATOM 1335 O O . GLY B 1 27 ? 10.938 -4.668 7.797 1 92.88 27 GLY B O 1
ATOM 1336 N N . THR B 1 28 ? 9.289 -3.498 8.859 1 93.12 28 THR B N 1
ATOM 1337 C CA . THR B 1 28 ? 8.227 -4.27 8.227 1 93.12 28 THR B CA 1
ATOM 1338 C C . THR B 1 28 ? 8.18 -3.996 6.73 1 93.12 28 THR B C 1
ATOM 1340 O O . THR B 1 28 ? 8.156 -4.926 5.922 1 93.12 28 THR B O 1
ATOM 1343 N N . ILE B 1 29 ? 8.273 -2.725 6.355 1 95.25 29 ILE B N 1
ATOM 1344 C CA . ILE B 1 29 ? 8.188 -2.371 4.945 1 95.25 29 ILE B CA 1
ATOM 1345 C C . ILE B 1 29 ? 9.57 -2.441 4.309 1 95.25 29 ILE B C 1
ATOM 1347 O O . ILE B 1 29 ? 9.719 -2.9 3.174 1 95.25 29 ILE B O 1
ATOM 1351 N N . GLY B 1 30 ? 10.602 -2.008 5.043 1 94.44 30 GLY B N 1
ATOM 1352 C CA . GLY B 1 30 ? 11.969 -2.16 4.57 1 94.44 30 GLY B CA 1
ATOM 1353 C C . GLY B 1 30 ? 12.508 -0.914 3.895 1 94.44 30 GLY B C 1
ATOM 1354 O O . GLY B 1 30 ? 13.414 -0.996 3.061 1 94.44 30 GLY B O 1
ATOM 1355 N N . ILE B 1 31 ? 11.977 0.244 4.168 1 94.88 31 ILE B N 1
ATOM 1356 C CA . ILE B 1 31 ? 12.508 1.51 3.67 1 94.88 31 ILE B CA 1
ATOM 1357 C C . ILE B 1 31 ? 13.539 2.059 4.652 1 94.88 31 ILE B C 1
ATOM 1359 O O . ILE B 1 31 ? 13.195 2.441 5.773 1 94.88 31 ILE B O 1
ATOM 1363 N N . SER B 1 32 ? 14.711 2.123 4.258 1 90.69 32 SER B N 1
ATOM 1364 C CA . SER B 1 32 ? 15.789 2.43 5.188 1 90.69 32 SER B CA 1
ATOM 1365 C C . SER B 1 32 ? 16.047 3.93 5.258 1 90.69 32 SER B C 1
ATOM 1367 O O . SER B 1 32 ? 16.516 4.438 6.281 1 90.69 32 SER B O 1
ATOM 1369 N N . ASN B 1 33 ? 15.906 4.629 4.227 1 94.62 33 ASN B N 1
ATOM 1370 C CA . ASN B 1 33 ? 16.078 6.078 4.164 1 94.62 33 ASN B CA 1
ATOM 1371 C C . ASN B 1 33 ? 14.781 6.781 3.779 1 94.62 33 ASN B C 1
ATOM 1373 O O . ASN B 1 33 ? 14.477 6.93 2.594 1 94.62 33 ASN B O 1
ATOM 1377 N N . ALA B 1 34 ? 14.094 7.262 4.832 1 97.12 34 ALA B N 1
ATOM 1378 C CA . ALA B 1 34 ? 12.773 7.828 4.586 1 97.12 34 ALA B CA 1
ATOM 1379 C C . ALA B 1 34 ? 12.625 9.18 5.277 1 97.12 34 ALA B C 1
ATOM 1381 O O . ALA B 1 34 ? 13.336 9.477 6.238 1 97.12 34 ALA B O 1
ATOM 1382 N N . GLU B 1 35 ? 11.867 10 4.75 1 98.12 35 GLU B N 1
ATOM 1383 C CA . GLU B 1 35 ? 11.32 11.203 5.375 1 98.12 35 GLU B CA 1
ATOM 1384 C C . GLU B 1 35 ? 9.797 11.18 5.375 1 98.12 35 GLU B C 1
ATOM 1386 O O . GLU B 1 35 ? 9.172 11.023 4.324 1 98.12 35 GLU B O 1
ATOM 1391 N N . ILE B 1 36 ? 9.242 11.344 6.555 1 98.44 36 ILE B N 1
ATOM 1392 C CA . ILE B 1 36 ? 7.789 11.227 6.648 1 98.44 36 ILE B CA 1
ATOM 1393 C C . ILE B 1 36 ? 7.176 12.609 6.895 1 98.44 36 ILE B C 1
ATOM 1395 O O . ILE B 1 36 ? 7.719 13.406 7.664 1 98.44 36 ILE B O 1
ATOM 1399 N N . THR B 1 37 ? 6.129 12.914 6.176 1 98.5 37 THR B N 1
ATOM 1400 C CA . THR B 1 37 ? 5.312 14.094 6.441 1 98.5 37 THR B CA 1
ATOM 1401 C C . THR B 1 37 ? 4.027 13.711 7.168 1 98.5 37 THR B C 1
ATOM 1403 O O . THR B 1 37 ? 3.184 13 6.613 1 98.5 37 THR B O 1
ATOM 1406 N N . LEU B 1 38 ? 3.918 14.148 8.367 1 98.19 38 LEU B N 1
ATOM 1407 C CA . LEU B 1 38 ? 2.668 14.008 9.102 1 98.19 38 LEU B CA 1
ATOM 1408 C C . LEU B 1 38 ? 1.657 15.062 8.672 1 98.19 38 LEU B C 1
ATOM 1410 O O . LEU B 1 38 ? 1.878 16.266 8.867 1 98.19 38 LEU B O 1
ATOM 1414 N N . LEU B 1 39 ? 0.591 14.555 8.125 1 97.12 39 LEU B N 1
ATOM 1415 C CA . LEU B 1 39 ? -0.412 15.469 7.59 1 97.12 39 LEU B CA 1
ATOM 1416 C C . LEU B 1 39 ? -1.695 15.406 8.414 1 97.12 39 LEU B C 1
ATOM 1418 O O . LEU B 1 39 ? -2.188 14.32 8.719 1 97.12 39 LEU B O 1
ATOM 1422 N N . HIS B 1 40 ? -2.205 16.484 8.758 1 96.06 40 HIS B N 1
ATOM 1423 C CA . HIS B 1 40 ? -3.576 16.578 9.25 1 96.06 40 HIS B CA 1
ATOM 1424 C C . HIS B 1 40 ? -4.379 17.609 8.453 1 96.06 40 HIS B C 1
ATOM 1426 O O . HIS B 1 40 ? -3.885 18.703 8.164 1 96.06 40 HIS B O 1
ATOM 1432 N N . VAL B 1 41 ? -5.539 17.188 8.148 1 93.12 41 VAL B N 1
ATOM 1433 C CA . VAL B 1 41 ? -6.441 18.062 7.398 1 93.12 41 VAL B CA 1
ATOM 1434 C C . VAL B 1 41 ? -7.562 18.547 8.312 1 93.12 41 VAL B C 1
ATOM 1436 O O . VAL B 1 41 ? -8.336 17.734 8.844 1 93.12 41 VAL B O 1
ATOM 1439 N N . VAL B 1 42 ? -7.598 19.812 8.508 1 93.38 42 VAL B N 1
ATOM 1440 C CA . VAL B 1 42 ? -8.734 20.422 9.188 1 93.38 42 VAL B CA 1
ATOM 1441 C C . VAL B 1 42 ? -9.875 20.641 8.188 1 93.38 42 VAL B C 1
ATOM 1443 O O . VAL B 1 42 ? -9.758 21.453 7.273 1 93.38 42 VAL B O 1
ATOM 1446 N N . ARG B 1 43 ? -10.898 19.969 8.453 1 89.81 43 ARG B N 1
ATOM 1447 C CA . ARG B 1 43 ? -12.008 20.016 7.508 1 89.81 43 ARG B CA 1
ATOM 1448 C C . ARG B 1 43 ? -12.883 21.234 7.754 1 89.81 43 ARG B C 1
ATOM 1450 O O . ARG B 1 43 ? -13.336 21.469 8.875 1 89.81 43 ARG B O 1
ATOM 1457 N N . VAL B 1 44 ? -13.078 21.938 6.664 1 91.06 44 VAL B N 1
ATOM 1458 C CA . VAL B 1 44 ? -13.922 23.141 6.715 1 91.06 44 VAL B CA 1
ATOM 1459 C C . VAL B 1 44 ? -15.234 22.875 5.977 1 91.06 44 VAL B C 1
ATOM 1461 O O . VAL B 1 44 ? -15.227 22.562 4.785 1 91.06 44 VAL B O 1
ATOM 1464 N N . PRO B 1 45 ? -16.328 22.984 6.684 1 87.19 45 PRO B N 1
ATOM 1465 C CA . PRO B 1 45 ? -17.609 22.797 5.992 1 87.19 45 PRO B CA 1
ATOM 1466 C C . PRO B 1 45 ? -17.812 23.781 4.84 1 87.19 45 PRO B C 1
ATOM 1468 O O . PRO B 1 45 ? -17.234 24.859 4.848 1 87.19 45 PRO B O 1
ATOM 1471 N N . MET B 1 46 ? -18.594 23.266 3.9 1 87.56 46 MET B N 1
ATOM 1472 C CA . MET B 1 46 ? -18.859 24.094 2.727 1 87.56 46 MET B CA 1
ATOM 1473 C C . MET B 1 46 ? -19.516 25.406 3.121 1 87.56 46 MET B C 1
ATOM 1475 O O . MET B 1 46 ? -19.391 26.422 2.416 1 87.56 46 MET B O 1
ATOM 1479 N N . THR B 1 47 ? -20.156 25.438 4.238 1 89 47 THR B N 1
ATOM 1480 C CA . THR B 1 47 ? -20.922 26.609 4.691 1 89 47 THR B CA 1
ATOM 1481 C C . THR B 1 47 ? -20 27.625 5.355 1 89 47 THR B C 1
ATOM 1483 O O . THR B 1 47 ? -20.406 28.75 5.629 1 89 47 THR B O 1
ATOM 1486 N N . ALA B 1 48 ? -18.766 27.312 5.66 1 86.44 48 ALA B N 1
ATOM 1487 C CA . ALA B 1 48 ? -17.844 28.203 6.336 1 86.44 48 ALA B CA 1
ATOM 1488 C C . ALA B 1 48 ? -16.75 28.688 5.379 1 86.44 48 ALA B C 1
ATOM 1490 O O . ALA B 1 48 ? -16.375 27.969 4.441 1 86.44 48 ALA B O 1
ATOM 1491 N N . PRO B 1 49 ? -16.391 29.922 5.547 1 86.62 49 PRO B N 1
ATOM 1492 C CA . PRO B 1 49 ? -15.266 30.375 4.723 1 86.62 49 PRO B CA 1
ATOM 1493 C C . PRO B 1 49 ? -13.992 29.562 4.961 1 86.62 49 PRO B C 1
ATOM 1495 O O . PRO B 1 49 ? -13.719 29.156 6.09 1 86.62 49 PRO B O 1
ATOM 1498 N N . LEU B 1 50 ? -13.328 29.234 3.842 1 84.38 50 LEU B N 1
ATOM 1499 C CA . LEU B 1 50 ? -12.047 28.547 3.934 1 84.38 50 LEU B CA 1
ATOM 1500 C C . LEU B 1 50 ? -10.922 29.531 4.238 1 84.38 50 LEU B C 1
ATOM 1502 O O . LEU B 1 50 ? -10.164 29.906 3.346 1 84.38 50 LEU B O 1
ATOM 1506 N N . ASP B 1 51 ? -10.898 29.984 5.586 1 86 51 ASP B N 1
ATOM 1507 C CA . ASP B 1 51 ? -9.875 30.953 5.949 1 86 51 ASP B CA 1
ATOM 1508 C C . ASP B 1 51 ? -9.18 30.562 7.254 1 86 51 ASP B C 1
ATOM 1510 O O . ASP B 1 51 ? -9.836 30.156 8.211 1 86 51 ASP B O 1
ATOM 1514 N N . GLU B 1 52 ? -7.984 30.781 7.266 1 84.19 52 GLU B N 1
ATOM 1515 C CA . GLU B 1 52 ? -7.113 30.328 8.344 1 84.19 52 GLU B CA 1
ATOM 1516 C C . GLU B 1 52 ? -7.418 31.078 9.648 1 84.19 52 GLU B C 1
ATOM 1518 O O . GLU B 1 52 ? -7.27 30.516 10.734 1 84.19 52 GLU B O 1
ATOM 1523 N N . GLU B 1 53 ? -7.867 32.25 9.461 1 88.62 53 GLU B N 1
ATOM 1524 C CA . GLU B 1 53 ? -8.117 33.031 10.664 1 88.62 53 GLU B CA 1
ATOM 1525 C C . GLU B 1 53 ? -9.242 32.438 11.5 1 88.62 53 GLU B C 1
ATOM 1527 O O . GLU B 1 53 ? -9.125 32.344 12.719 1 88.62 53 GLU B O 1
ATOM 1532 N N . THR B 1 54 ? -10.258 32 10.859 1 90.19 54 THR B N 1
ATOM 1533 C CA . THR B 1 54 ? -11.414 31.406 11.531 1 90.19 54 THR B CA 1
ATOM 1534 C C . THR B 1 54 ? -11.023 30.109 12.234 1 90.19 54 THR B C 1
ATOM 1536 O O . THR B 1 54 ? -11.555 29.781 13.297 1 90.19 54 THR B O 1
ATOM 1539 N N . PHE B 1 55 ? -9.961 29.453 11.703 1 93.56 55 PHE B N 1
ATOM 1540 C CA . PHE B 1 55 ? -9.617 28.125 12.203 1 93.56 55 PHE B CA 1
ATOM 1541 C C . PHE B 1 55 ? -8.234 28.125 12.836 1 93.56 55 PHE B C 1
ATOM 1543 O O . PHE B 1 55 ? -7.613 27.062 12.977 1 93.56 55 PHE B O 1
ATOM 1550 N N . SER B 1 56 ? -7.793 29.219 13.18 1 92.75 56 SER B N 1
ATOM 1551 C CA . SER B 1 56 ? -6.43 29.391 13.672 1 92.75 56 SER B CA 1
ATOM 1552 C C . SER B 1 56 ? -6.188 28.578 14.93 1 92.75 56 SER B C 1
ATOM 1554 O O . SER B 1 56 ? -5.105 28.016 15.117 1 92.75 56 SER B O 1
ATOM 1556 N N . GLY B 1 57 ? -7.164 28.531 15.875 1 94.69 57 GLY B N 1
ATOM 1557 C CA . GLY B 1 57 ? -7.023 27.75 17.094 1 94.69 57 GLY B CA 1
ATOM 1558 C C . GLY B 1 57 ? -6.844 26.266 16.828 1 94.69 57 GLY B C 1
ATOM 1559 O O . GLY B 1 57 ? -5.93 25.641 17.375 1 94.69 57 GLY B O 1
ATOM 1560 N N . GLU B 1 58 ? -7.699 25.75 16 1 94.69 58 GLU B N 1
ATOM 1561 C CA . GLU B 1 58 ? -7.617 24.328 15.664 1 94.69 58 GLU B CA 1
ATOM 1562 C C . GLU B 1 58 ? -6.316 24.016 14.93 1 94.69 58 GLU B C 1
ATOM 1564 O O . GLU B 1 58 ? -5.691 22.984 15.195 1 94.69 58 GLU B O 1
ATOM 1569 N N . LEU B 1 59 ? -5.906 24.875 14.039 1 96 59 LEU B N 1
ATOM 1570 C CA . LEU B 1 59 ? -4.652 24.703 13.312 1 96 59 LEU B CA 1
ATOM 1571 C C . LEU B 1 59 ? -3.471 24.656 14.273 1 96 59 LEU B C 1
ATOM 1573 O O . LEU B 1 59 ? -2.625 23.766 14.18 1 96 59 LEU B O 1
ATOM 1577 N N . ALA B 1 60 ? -3.463 25.578 15.18 1 96.5 60 ALA B N 1
ATOM 1578 C CA . ALA B 1 60 ? -2.367 25.656 16.141 1 96.5 60 ALA B CA 1
ATOM 1579 C C . ALA B 1 60 ? -2.33 24.406 17.031 1 96.5 60 ALA B C 1
ATOM 1581 O O . ALA B 1 60 ? -1.255 23.906 17.344 1 96.5 60 ALA B O 1
ATOM 1582 N N . GLU B 1 61 ? -3.459 23.969 17.453 1 97 61 GLU B N 1
ATOM 1583 C CA . GLU B 1 61 ? -3.543 22.781 18.297 1 97 61 GLU B CA 1
ATOM 1584 C C . GLU B 1 61 ? -2.965 21.562 17.578 1 97 61 GLU B C 1
ATOM 1586 O O . GLU B 1 61 ? -2.158 20.828 18.156 1 97 61 GLU B O 1
ATOM 1591 N N . TRP B 1 62 ? -3.357 21.391 16.359 1 96.94 62 TRP B N 1
ATOM 1592 C CA . TRP B 1 62 ? -2.879 20.25 15.602 1 96.94 62 TRP B CA 1
ATOM 1593 C C . TRP B 1 62 ? -1.396 20.391 15.273 1 96.94 62 TRP B C 1
ATOM 1595 O O . TRP B 1 62 ? -0.658 19.391 15.273 1 96.94 62 TRP B O 1
ATOM 1605 N N . GLU B 1 63 ? -0.975 21.562 14.938 1 97.56 63 GLU B N 1
ATOM 1606 C CA . GLU B 1 63 ? 0.448 21.781 14.703 1 97.56 63 GLU B CA 1
ATOM 1607 C C . GLU B 1 63 ? 1.279 21.375 15.914 1 97.56 63 GLU B C 1
ATOM 1609 O O . GLU B 1 63 ? 2.307 20.719 15.773 1 97.56 63 GLU B O 1
ATOM 1614 N N . GLY B 1 64 ? 0.836 21.797 17.062 1 98.12 64 GLY B N 1
ATOM 1615 C CA . GLY B 1 64 ? 1.532 21.406 18.281 1 98.12 64 GLY B CA 1
ATOM 1616 C C . GLY B 1 64 ? 1.567 19.906 18.5 1 98.12 64 GLY B C 1
ATOM 1617 O O . GLY B 1 64 ? 2.615 19.344 18.828 1 98.12 64 GLY B O 1
ATOM 1618 N N . LYS B 1 65 ? 0.455 19.312 18.328 1 97.94 65 LYS B N 1
ATOM 1619 C CA . LYS B 1 65 ? 0.344 17.859 18.5 1 97.94 65 LYS B CA 1
ATOM 1620 C C . LYS B 1 65 ? 1.27 17.125 17.531 1 97.94 65 LYS B C 1
ATOM 1622 O O . LYS B 1 65 ? 2.021 16.234 17.938 1 97.94 65 LYS B O 1
ATOM 1627 N N . LEU B 1 66 ? 1.281 17.5 16.25 1 98.38 66 LEU B N 1
ATOM 1628 C CA . LEU B 1 66 ? 2.076 16.828 15.234 1 98.38 66 LEU B CA 1
ATOM 1629 C C . LEU B 1 66 ? 3.562 17.094 15.43 1 98.38 66 LEU B C 1
ATOM 1631 O O . LEU B 1 66 ? 4.398 16.234 15.156 1 98.38 66 LEU B O 1
ATOM 1635 N N . ARG B 1 67 ? 3.85 18.281 15.922 1 98.5 67 ARG B N 1
ATOM 1636 C CA . ARG B 1 67 ? 5.25 18.594 16.188 1 98.5 67 ARG B CA 1
ATOM 1637 C C . ARG B 1 67 ? 5.824 17.688 17.266 1 98.5 67 ARG B C 1
ATOM 1639 O O . ARG B 1 67 ? 6.961 17.234 17.156 1 98.5 67 ARG B O 1
ATOM 1646 N N . ARG B 1 68 ? 5.062 17.469 18.234 1 98.31 68 ARG B N 1
ATOM 1647 C CA . ARG B 1 68 ? 5.504 16.562 19.281 1 98.31 68 ARG B CA 1
ATOM 1648 C C . ARG B 1 68 ? 5.734 15.156 18.734 1 98.31 68 ARG B C 1
ATOM 1650 O O . ARG B 1 68 ? 6.738 14.516 19.062 1 98.31 68 ARG B O 1
ATOM 1657 N N . LEU B 1 69 ? 4.859 14.695 17.953 1 98.31 69 LEU B N 1
ATOM 1658 C CA . LEU B 1 69 ? 4.992 13.383 17.328 1 98.31 69 LEU B CA 1
ATOM 1659 C C . 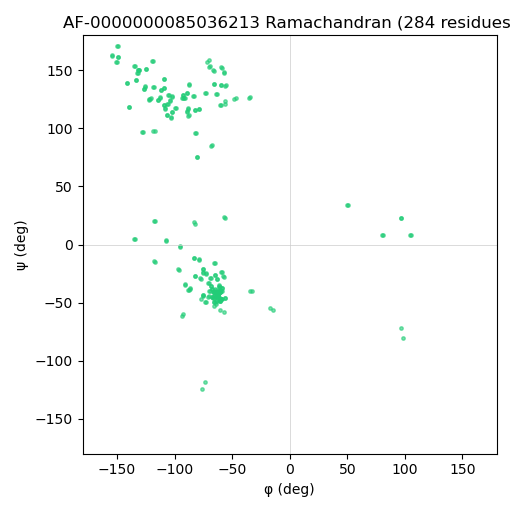LEU B 1 69 ? 6.211 13.336 16.406 1 98.31 69 LEU B C 1
ATOM 1661 O O . LEU B 1 69 ? 6.953 12.352 16.406 1 98.31 69 LEU B O 1
ATOM 1665 N N . ALA B 1 70 ? 6.418 14.422 15.648 1 98.62 70 ALA B N 1
ATOM 1666 C CA . ALA B 1 70 ? 7.57 14.516 14.758 1 98.62 70 ALA B CA 1
ATOM 1667 C C . ALA B 1 70 ? 8.875 14.445 15.539 1 98.62 70 ALA B C 1
ATOM 1669 O O . ALA B 1 70 ? 9.828 13.781 15.109 1 98.62 70 ALA B O 1
ATOM 1670 N N . GLU B 1 71 ? 8.898 15.078 16.609 1 98.5 71 GLU B N 1
ATOM 1671 C CA . GLU B 1 71 ? 10.086 15.062 17.453 1 98.5 71 GLU B CA 1
ATOM 1672 C C . GLU B 1 71 ? 10.398 13.648 17.938 1 98.5 71 GLU B C 1
ATOM 1674 O O . GLU B 1 71 ? 11.562 13.242 17.984 1 98.5 71 GLU B O 1
ATOM 1679 N N . GLN B 1 72 ? 9.406 12.969 18.312 1 98.19 72 GLN B N 1
ATOM 1680 C CA . GLN B 1 72 ? 9.586 11.586 18.75 1 98.19 72 GLN B CA 1
ATOM 1681 C C . GLN B 1 72 ? 10.117 10.719 17.609 1 98.19 72 GLN B C 1
ATOM 1683 O O . GLN B 1 72 ? 10.992 9.883 17.828 1 98.19 72 GLN B O 1
ATOM 1688 N N . LEU B 1 73 ? 9.594 10.922 16.453 1 98.44 73 LEU B N 1
ATOM 1689 C CA . LEU B 1 73 ? 10.062 10.172 15.289 1 98.44 73 LEU B CA 1
ATOM 1690 C C . LEU B 1 73 ? 11.523 10.484 15 1 98.44 73 LEU B C 1
ATOM 1692 O O . LEU B 1 73 ? 12.32 9.578 14.758 1 98.44 73 LEU B O 1
ATOM 1696 N N . GLU B 1 74 ? 11.852 11.742 15.07 1 98.19 74 GLU B N 1
ATOM 1697 C CA . GLU B 1 74 ? 13.219 12.18 14.789 1 98.19 74 GLU B CA 1
ATOM 1698 C C . GLU B 1 74 ? 14.188 11.672 15.852 1 98.19 74 GLU B C 1
ATOM 1700 O O . GLU B 1 74 ? 15.336 11.344 15.539 1 98.19 74 GLU B O 1
ATOM 1705 N N . GLY B 1 75 ? 13.695 11.695 17 1 97.38 75 GLY B N 1
ATOM 1706 C CA . GLY B 1 75 ? 14.5 11.133 18.062 1 97.38 75 GLY B CA 1
ATOM 1707 C C . GLY B 1 75 ? 14.875 9.68 17.828 1 97.38 75 GLY B C 1
ATOM 1708 O O . GLY B 1 75 ? 15.906 9.211 18.312 1 97.38 75 GLY B O 1
ATOM 1709 N N . GLY B 1 76 ? 14.078 8.984 17.109 1 96.56 76 GLY B N 1
ATOM 1710 C CA . GLY B 1 76 ? 14.328 7.594 16.781 1 96.56 76 GLY B CA 1
ATOM 1711 C C . GLY B 1 76 ? 15.016 7.414 15.438 1 96.56 76 GLY B C 1
ATOM 1712 O O . GLY B 1 76 ? 15.258 6.289 15.008 1 96.56 76 GLY B O 1
ATOM 1713 N N . GLY B 1 77 ? 15.242 8.523 14.758 1 96.56 77 GLY B N 1
ATOM 1714 C CA . GLY B 1 77 ? 16.047 8.438 13.555 1 96.56 77 GLY B CA 1
ATOM 1715 C C . GLY B 1 77 ? 15.234 8.539 12.281 1 96.56 77 GLY B C 1
ATOM 1716 O O . GLY B 1 77 ? 15.75 8.266 11.188 1 96.56 77 GLY B O 1
ATOM 1717 N N . LEU B 1 78 ? 13.992 8.844 12.367 1 97.81 78 LEU B N 1
ATOM 1718 C CA . LEU B 1 78 ? 13.164 9.031 11.18 1 97.81 78 LEU B CA 1
ATOM 1719 C C . LEU B 1 78 ? 12.852 10.508 10.961 1 97.81 78 LEU B C 1
ATOM 1721 O O . LEU B 1 78 ? 12.188 11.133 11.789 1 97.81 78 LEU B O 1
ATOM 1725 N N . ARG B 1 79 ? 13.414 11.086 9.906 1 98.19 79 ARG B N 1
ATOM 1726 C CA . ARG B 1 79 ? 13.109 12.477 9.594 1 98.19 79 ARG B CA 1
ATOM 1727 C C . ARG B 1 79 ? 11.609 12.695 9.438 1 98.19 79 ARG B C 1
ATOM 1729 O O . ARG B 1 79 ? 10.922 11.875 8.82 1 98.19 79 ARG B O 1
ATOM 1736 N N . ALA B 1 80 ? 11.141 13.781 10 1 98.62 80 ALA B N 1
ATOM 1737 C CA . ALA B 1 80 ? 9.703 14.008 9.992 1 98.62 80 ALA B CA 1
ATOM 1738 C C . ALA B 1 80 ? 9.383 15.484 9.773 1 98.62 80 ALA B C 1
ATOM 1740 O O . ALA B 1 80 ? 10.062 16.359 10.32 1 98.62 80 ALA B O 1
ATOM 1741 N N . ARG B 1 81 ? 8.391 15.727 8.984 1 98.06 81 ARG B N 1
ATOM 1742 C CA . ARG B 1 81 ? 7.824 17.047 8.75 1 98.06 81 ARG B CA 1
ATOM 1743 C C . ARG B 1 81 ? 6.355 17.094 9.164 1 98.06 81 ARG B C 1
ATOM 1745 O O . ARG B 1 81 ? 5.703 16.062 9.281 1 98.06 81 ARG B O 1
ATOM 1752 N N . VAL B 1 82 ? 5.926 18.328 9.422 1 98.44 82 VAL B N 1
ATOM 1753 C CA . VAL B 1 82 ? 4.539 18.516 9.844 1 98.44 82 VAL B CA 1
ATOM 1754 C C . VAL B 1 82 ? 3.812 19.391 8.828 1 98.44 82 VAL B C 1
ATOM 1756 O O . VAL B 1 82 ? 4.355 20.406 8.367 1 98.44 82 VAL B O 1
ATOM 1759 N N . ARG B 1 83 ? 2.633 18.969 8.508 1 97.81 83 ARG B N 1
ATOM 1760 C CA . ARG B 1 83 ? 1.767 19.766 7.652 1 97.81 83 ARG B CA 1
ATOM 1761 C C . ARG B 1 83 ? 0.322 19.719 8.141 1 97.81 83 ARG B C 1
ATOM 1763 O O . ARG B 1 83 ? -0.26 18.641 8.266 1 97.81 83 ARG B O 1
ATOM 1770 N N . VAL B 1 84 ? -0.19 20.859 8.5 1 97 84 VAL B N 1
ATOM 1771 C CA . VAL B 1 84 ? -1.606 21.016 8.82 1 97 84 VAL B CA 1
ATOM 1772 C C . VAL B 1 84 ? -2.27 21.938 7.797 1 97 84 VAL B C 1
ATOM 1774 O O . VAL B 1 84 ? -1.844 23.078 7.613 1 97 84 VAL B O 1
ATOM 1777 N N . VAL B 1 85 ? -3.303 21.438 7.191 1 95.06 85 VAL B N 1
ATOM 1778 C CA . VAL B 1 85 ? -3.877 22.219 6.105 1 95.06 85 VAL B CA 1
ATOM 1779 C C . VAL B 1 85 ? -5.391 22.328 6.293 1 95.06 85 VAL B C 1
ATOM 1781 O O . VAL B 1 85 ? -6.008 21.469 6.918 1 95.06 85 VAL B O 1
ATOM 1784 N N . LEU B 1 86 ? -5.918 23.422 5.816 1 94.62 86 LEU B N 1
ATOM 1785 C CA . LEU B 1 86 ? -7.363 23.578 5.699 1 94.62 86 LEU B CA 1
ATOM 1786 C C . LEU B 1 86 ? -7.859 23.062 4.355 1 94.62 86 LEU B C 1
ATOM 1788 O O . LEU B 1 86 ? -7.266 23.359 3.314 1 94.62 86 LEU B O 1
ATOM 1792 N N . SER B 1 87 ? -8.883 22.234 4.418 1 93.19 87 SER B N 1
ATOM 1793 C CA . SER B 1 87 ? -9.453 21.75 3.164 1 93.19 87 SER B CA 1
ATOM 1794 C C . SER B 1 87 ? -10.914 21.359 3.33 1 93.19 87 SER B C 1
ATOM 1796 O O . SER B 1 87 ? -11.406 21.234 4.453 1 93.19 87 SER B O 1
ATOM 1798 N N . ARG B 1 88 ? -11.594 21.266 2.199 1 90.62 88 ARG B N 1
ATOM 1799 C CA . ARG B 1 88 ? -13 20.906 2.221 1 90.62 88 ARG B CA 1
ATOM 1800 C C . ARG B 1 88 ? -13.172 19.406 2.494 1 90.62 88 ARG B C 1
ATOM 1802 O O . ARG B 1 88 ? -14.234 18.969 2.947 1 90.62 88 ARG B O 1
ATOM 1809 N N . SER B 1 89 ? -12.164 18.625 2.191 1 85.69 89 SER B N 1
ATOM 1810 C CA . SER B 1 89 ? -12.18 17.188 2.467 1 85.69 89 SER B CA 1
ATOM 1811 C C . SER B 1 89 ? -10.773 16.656 2.719 1 85.69 89 SER B C 1
ATOM 1813 O O . SER B 1 89 ? -9.797 17.25 2.262 1 85.69 89 SER B O 1
ATOM 1815 N N . ILE B 1 90 ? -10.703 15.594 3.387 1 86.06 90 ILE B N 1
ATOM 1816 C CA . ILE B 1 90 ? -9.438 14.938 3.674 1 86.06 90 ILE B CA 1
ATOM 1817 C C . ILE B 1 90 ? -8.766 14.523 2.367 1 86.06 90 ILE B C 1
ATOM 1819 O O . ILE B 1 90 ? -7.562 14.734 2.182 1 86.06 90 ILE B O 1
ATOM 1823 N N . LEU B 1 91 ? -9.555 14.039 1.442 1 85.69 91 LEU B N 1
ATOM 1824 C CA . LEU B 1 91 ? -9.031 13.594 0.158 1 85.69 91 LEU B CA 1
ATOM 1825 C C . LEU B 1 91 ? -8.391 14.758 -0.601 1 85.69 91 LEU B C 1
ATOM 1827 O O . LEU B 1 91 ? -7.289 14.625 -1.133 1 85.69 91 LEU B O 1
ATOM 1831 N N . THR B 1 92 ? -9.102 15.836 -0.598 1 87.81 92 THR B N 1
ATOM 1832 C CA . THR B 1 92 ? -8.562 17.016 -1.277 1 87.81 92 THR B CA 1
ATOM 1833 C C . THR B 1 92 ? -7.254 17.453 -0.627 1 87.81 92 THR B C 1
ATOM 1835 O O . THR B 1 92 ? -6.312 17.844 -1.319 1 87.81 92 THR B O 1
ATOM 1838 N N . GLY B 1 93 ? -7.195 17.406 0.662 1 90.31 93 GLY B N 1
ATOM 1839 C CA . GLY B 1 93 ? -5.973 17.734 1.373 1 90.31 93 GLY B CA 1
ATOM 1840 C C . GLY B 1 93 ? -4.816 16.812 1.036 1 90.31 93 GLY B C 1
ATOM 1841 O O . GLY B 1 93 ? -3.684 17.266 0.863 1 90.31 93 GLY B O 1
ATOM 1842 N N . ILE B 1 94 ? -5.102 15.586 0.923 1 91.19 94 ILE B N 1
ATOM 1843 C CA . ILE B 1 94 ? -4.09 14.609 0.551 1 91.19 94 ILE B CA 1
ATOM 1844 C C . ILE B 1 94 ? -3.611 14.875 -0.875 1 91.19 94 ILE B C 1
ATOM 1846 O O . ILE B 1 94 ? -2.406 14.898 -1.139 1 91.19 94 ILE B O 1
ATOM 1850 N N . GLU B 1 95 ? -4.535 15.125 -1.735 1 91.38 95 GLU B N 1
ATOM 1851 C CA . GLU B 1 95 ? -4.195 15.383 -3.133 1 91.38 95 GLU B CA 1
ATOM 1852 C C . GLU B 1 95 ? -3.295 16.609 -3.268 1 91.38 95 GLU B C 1
ATOM 1854 O O . GLU B 1 95 ? -2.354 16.609 -4.062 1 91.38 95 GLU B O 1
ATOM 1859 N N . GLU B 1 96 ? -3.619 17.562 -2.512 1 92.25 96 GLU B N 1
ATOM 1860 C CA . GLU B 1 96 ? -2.82 18.781 -2.547 1 92.25 96 GLU B CA 1
ATOM 1861 C C . GLU B 1 96 ? -1.375 18.516 -2.141 1 92.25 96 GLU B C 1
ATOM 1863 O O . GLU B 1 96 ? -0.448 19.125 -2.676 1 92.25 96 GLU B O 1
ATOM 1868 N N . CYS B 1 97 ? -1.227 17.609 -1.229 1 93.44 97 CYS B N 1
ATOM 1869 C CA . CYS B 1 97 ? 0.111 17.281 -0.745 1 93.44 97 CYS B CA 1
ATOM 1870 C C . CYS B 1 97 ? 0.852 16.391 -1.739 1 93.44 97 CYS B C 1
ATOM 1872 O O . CYS B 1 97 ? 2.078 16.453 -1.841 1 93.44 97 CYS B O 1
ATOM 1874 N N . LEU B 1 98 ? 0.12 15.609 -2.475 1 93.19 98 LEU B N 1
ATOM 1875 C CA . LEU B 1 98 ? 0.725 14.664 -3.408 1 93.19 98 LEU B CA 1
ATOM 1876 C C . LEU B 1 98 ? 1.095 15.359 -4.715 1 93.19 98 LEU B C 1
ATOM 1878 O O . LEU B 1 98 ? 2 14.914 -5.426 1 93.19 98 LEU B O 1
ATOM 1882 N N . GLN B 1 99 ? 0.371 16.406 -5.004 1 91.56 99 GLN B N 1
ATOM 1883 C CA . GLN B 1 99 ? 0.55 17.078 -6.289 1 91.56 99 GLN B CA 1
ATOM 1884 C C . GLN B 1 99 ? 1.978 17.594 -6.445 1 91.56 99 GLN B C 1
ATOM 1886 O O . GLN B 1 99 ? 2.455 18.375 -5.625 1 91.56 99 GLN B O 1
ATOM 1891 N N . GLY B 1 100 ? 2.648 17.109 -7.477 1 88.69 100 GLY B N 1
ATOM 1892 C CA . GLY B 1 100 ? 3.982 17.578 -7.816 1 88.69 100 GLY B CA 1
ATOM 1893 C C . GLY B 1 100 ? 5.07 16.953 -6.965 1 88.69 100 GLY B C 1
ATOM 1894 O O . GLY B 1 100 ? 6.227 17.391 -7.008 1 88.69 100 GLY B O 1
ATOM 1895 N N . HIS B 1 101 ? 4.691 15.992 -6.199 1 89.69 101 HIS B N 1
ATOM 1896 C CA . HIS B 1 101 ? 5.68 15.367 -5.324 1 89.69 101 HIS B CA 1
ATOM 1897 C C . HIS B 1 101 ? 5.707 13.859 -5.512 1 89.69 101 HIS B C 1
ATOM 1899 O O . HIS B 1 101 ? 4.656 13.227 -5.66 1 89.69 101 HIS B O 1
ATOM 1905 N N . ASP B 1 102 ? 6.883 13.422 -5.605 1 90.38 102 ASP B N 1
ATOM 1906 C CA . ASP B 1 102 ? 7.066 11.977 -5.59 1 90.38 102 ASP B CA 1
ATOM 1907 C C . ASP B 1 102 ? 7.059 11.438 -4.164 1 90.38 102 ASP B C 1
ATOM 1909 O O . ASP B 1 102 ? 8.078 11.484 -3.469 1 90.38 102 ASP B O 1
ATOM 1913 N N . MET B 1 103 ? 5.879 10.977 -3.76 1 94.81 103 MET B N 1
ATOM 1914 C CA . MET B 1 103 ? 5.734 10.492 -2.391 1 94.81 103 MET B CA 1
ATOM 1915 C C . MET B 1 103 ? 4.973 9.172 -2.363 1 94.81 103 MET B C 1
ATOM 1917 O O . MET B 1 103 ? 4.18 8.883 -3.264 1 94.81 103 MET B O 1
ATOM 1921 N N . LEU B 1 104 ? 5.266 8.414 -1.305 1 95.75 104 LEU B N 1
ATOM 1922 C CA . LEU B 1 104 ? 4.398 7.301 -0.935 1 95.75 104 LEU B CA 1
ATOM 1923 C C . LEU B 1 104 ? 3.285 7.766 -0.004 1 95.75 104 LEU B C 1
ATOM 1925 O O . LEU B 1 104 ? 3.502 8.625 0.853 1 95.75 104 LEU B O 1
ATOM 1929 N N . LEU B 1 105 ? 2.186 7.242 -0.332 1 93.44 105 LEU B N 1
ATOM 1930 C CA . LEU B 1 105 ? 1.096 7.488 0.606 1 93.44 105 LEU B CA 1
ATOM 1931 C C . LEU B 1 105 ? 0.897 6.293 1.534 1 93.44 105 LEU B C 1
ATOM 1933 O O . LEU B 1 105 ? 0.673 5.172 1.071 1 93.44 105 LEU B O 1
ATOM 1937 N N . LEU B 1 106 ? 1.1 6.547 2.801 1 93.19 106 LEU B N 1
ATOM 1938 C CA . LEU B 1 106 ? 0.862 5.539 3.83 1 93.19 106 LEU B CA 1
ATOM 1939 C C . LEU B 1 106 ? -0.434 5.828 4.578 1 93.19 106 LEU B C 1
ATOM 1941 O O . LEU B 1 106 ? -0.603 6.91 5.145 1 93.19 106 LEU B O 1
ATOM 1945 N N . VAL B 1 107 ? -1.363 4.797 4.586 1 88.62 107 VAL B N 1
ATOM 1946 C CA . VAL B 1 107 ? -2.66 5.035 5.211 1 88.62 107 VAL B CA 1
ATOM 1947 C C . VAL B 1 107 ? -3.008 3.877 6.141 1 88.62 107 VAL B C 1
ATOM 1949 O O . VAL B 1 107 ? -2.639 2.73 5.879 1 88.62 107 VAL B O 1
ATOM 1952 N N . ARG B 1 108 ? -3.709 4.258 7.191 1 82.62 108 ARG B N 1
ATOM 1953 C CA . ARG B 1 108 ? -4.227 3.252 8.109 1 82.62 108 ARG B CA 1
ATOM 1954 C C . ARG B 1 108 ? -5.629 2.807 7.703 1 82.62 108 ARG B C 1
ATOM 1956 O O . ARG B 1 108 ? -6.48 3.639 7.387 1 82.62 108 ARG B O 1
ATOM 1963 N N . GLY B 1 109 ? -5.859 1.414 7.527 1 69.19 109 GLY B N 1
ATOM 1964 C CA . GLY B 1 109 ? -7.152 0.854 7.172 1 69.19 109 GLY B CA 1
ATOM 1965 C C . GLY B 1 109 ? -8.188 0.996 8.273 1 69.19 109 GLY B C 1
ATOM 1966 O O . GLY B 1 109 ? -7.891 0.758 9.445 1 69.19 109 GLY B O 1
ATOM 1967 N N . THR B 1 110 ? -9.016 2.111 8.492 1 51.22 110 THR B N 1
ATOM 1968 C CA . THR B 1 110 ? -9.961 2.133 9.602 1 51.22 110 THR B CA 1
ATOM 1969 C C . THR B 1 110 ? -11.297 1.537 9.188 1 51.22 110 THR B C 1
ATOM 1971 O O . THR B 1 110 ? -11.789 1.804 8.086 1 51.22 110 THR B O 1
ATOM 1974 N N . PHE B 1 111 ? -11.633 0.345 9.727 1 47.03 111 PHE B N 1
ATOM 1975 C CA . PHE B 1 111 ? -13.008 -0.145 9.727 1 47.03 111 PHE B CA 1
ATOM 1976 C C . PHE B 1 111 ? -13.938 0.851 10.406 1 47.03 111 PHE B C 1
ATOM 1978 O O . PHE B 1 111 ? -13.648 1.329 11.5 1 47.03 111 PHE B O 1
ATOM 1985 N N . GLY B 1 112 ? -15.016 1.316 9.672 1 46.31 112 GLY B N 1
ATOM 1986 C CA . GLY B 1 112 ? -16.172 1.951 10.281 1 46.31 112 GLY B CA 1
ATOM 1987 C C . GLY B 1 112 ? -16.109 3.467 10.234 1 46.31 112 GLY B C 1
ATOM 1988 O O . GLY B 1 112 ? -17.078 4.117 9.828 1 46.31 112 GLY B O 1
ATOM 1989 N N . GLY B 1 113 ? -15.367 4.164 11.148 1 39.72 113 GLY B N 1
ATOM 1990 C CA . GLY B 1 113 ? -15.586 5.59 11.352 1 39.72 113 GLY B CA 1
ATOM 1991 C C . GLY B 1 113 ? -15.055 6.441 10.211 1 39.72 113 GLY B C 1
ATOM 1992 O O . GLY B 1 113 ? -15.234 6.102 9.039 1 39.72 113 GLY B O 1
ATOM 1993 N N . THR B 1 114 ? -14.07 7.312 10.586 1 38 114 THR B N 1
ATOM 1994 C CA . THR B 1 114 ? -13.547 8.453 9.836 1 38 114 THR B CA 1
ATOM 1995 C C . THR B 1 114 ? -12.828 7.988 8.578 1 38 114 THR B C 1
ATOM 1997 O O . THR B 1 114 ? -12.953 8.609 7.52 1 38 114 THR B O 1
ATOM 2000 N N . PHE B 1 115 ? -11.953 7.137 8.711 1 42.41 115 PHE B N 1
ATOM 2001 C CA . PHE B 1 115 ? -11.188 6.77 7.523 1 42.41 115 PHE B CA 1
ATOM 2002 C C . PHE B 1 115 ? -12.023 5.938 6.566 1 42.41 115 PHE B C 1
ATOM 2004 O O . PHE B 1 115 ? -11.547 5.539 5.5 1 42.41 115 PHE B O 1
ATOM 2011 N N . ARG B 1 116 ? -13.07 5.242 7.09 1 46.53 116 ARG B N 1
ATOM 2012 C CA . ARG B 1 116 ? -14.008 4.742 6.082 1 46.53 116 ARG B CA 1
ATOM 2013 C C . ARG B 1 116 ? -14.102 5.699 4.902 1 46.53 116 ARG B C 1
ATOM 2015 O O . ARG B 1 116 ? -14.227 5.266 3.754 1 46.53 116 ARG B O 1
ATOM 2022 N N . LYS B 1 117 ? -14.102 6.961 5.379 1 44.91 117 LYS B N 1
ATOM 2023 C CA . LYS B 1 117 ? -14.305 7.961 4.332 1 44.91 117 LYS B CA 1
ATOM 2024 C C . LYS B 1 117 ? -13.031 8.172 3.521 1 44.91 117 LYS B C 1
ATOM 2026 O O . LYS B 1 117 ? -13.094 8.492 2.33 1 44.91 117 LYS B O 1
ATOM 2031 N N . VAL B 1 118 ? -11.992 8.32 4.195 1 44.09 118 VAL B N 1
ATOM 2032 C CA . VAL B 1 118 ? -10.82 8.68 3.398 1 44.09 118 VAL B CA 1
ATOM 2033 C C . VAL B 1 118 ? -10.586 7.625 2.32 1 44.09 118 VAL B C 1
ATOM 2035 O O . VAL B 1 118 ? -10.312 7.961 1.166 1 44.09 118 VAL B O 1
ATOM 2038 N N . ILE B 1 119 ? -10.383 6.262 2.814 1 47.28 119 ILE B N 1
ATOM 2039 C CA . ILE B 1 119 ? -10.078 5.289 1.773 1 47.28 119 ILE B CA 1
ATOM 2040 C C . ILE B 1 119 ? -11.367 4.793 1.131 1 47.28 119 ILE B C 1
ATOM 2042 O O . ILE B 1 119 ? -11.859 3.711 1.462 1 47.28 119 ILE B O 1
ATOM 2046 N N . ALA B 1 120 ? -12.328 5.613 1.366 1 46.78 120 ALA B N 1
ATOM 2047 C CA . ALA B 1 120 ? -13.352 5.082 0.469 1 46.78 120 ALA B CA 1
ATOM 2048 C C . ALA B 1 120 ? -12.727 4.527 -0.808 1 46.78 120 ALA B C 1
ATOM 2050 O O . ALA B 1 120 ? -11.656 4.973 -1.227 1 46.78 120 ALA B O 1
ATOM 2051 N N . ARG B 1 121 ? -13.078 3.332 -1.068 1 47.97 121 ARG B N 1
ATOM 2052 C CA . ARG B 1 121 ? -12.688 2.486 -2.191 1 47.97 121 ARG B CA 1
ATOM 2053 C C . ARG B 1 121 ? -12.094 3.318 -3.324 1 47.97 121 ARG B C 1
ATOM 2055 O O . ARG B 1 121 ? -11.047 2.971 -3.877 1 47.97 121 ARG B O 1
ATOM 2062 N N . ILE B 1 122 ? -12.938 4.238 -3.656 1 51.22 122 ILE B N 1
ATOM 2063 C CA . ILE B 1 122 ? -12.828 4.977 -4.91 1 51.22 122 ILE B CA 1
ATOM 2064 C C . ILE B 1 122 ? -11.555 5.812 -4.906 1 51.22 122 ILE B C 1
ATOM 2066 O O . ILE B 1 122 ? -10.906 5.969 -5.945 1 51.22 122 ILE B O 1
ATOM 2070 N N . SER B 1 123 ? -11 5.953 -3.578 1 64 123 SER B N 1
ATOM 2071 C CA . SER B 1 123 ? -10.016 7.031 -3.576 1 64 123 SER B CA 1
ATOM 2072 C C . SER B 1 123 ? -8.602 6.488 -3.736 1 64 123 SER B C 1
ATOM 2074 O O . SER B 1 123 ? -7.781 7.074 -4.449 1 64 123 SER B O 1
ATOM 2076 N N . ILE B 1 124 ? -8.367 5.219 -3.441 1 70.88 124 ILE B N 1
ATOM 2077 C CA . ILE B 1 124 ? -7.004 4.703 -3.508 1 70.88 124 ILE B CA 1
ATOM 2078 C C . ILE B 1 124 ? -6.602 4.504 -4.965 1 70.88 124 ILE B C 1
ATOM 2080 O O . ILE B 1 124 ? -5.5 4.891 -5.371 1 70.88 124 ILE B O 1
ATOM 2084 N N . GLU B 1 125 ? -7.469 3.994 -5.656 1 70.25 125 GLU B N 1
ATOM 2085 C CA . GLU B 1 125 ? -7.172 3.766 -7.066 1 70.25 125 GLU B CA 1
ATOM 2086 C C . GLU B 1 125 ? -6.996 5.086 -7.812 1 70.25 125 GLU B C 1
ATOM 2088 O O . GLU B 1 125 ? -6.051 5.242 -8.586 1 70.25 125 GLU B O 1
ATOM 2093 N N . LYS B 1 126 ? -7.934 5.871 -7.578 1 75.31 126 LYS B N 1
ATOM 2094 C CA . LYS B 1 126 ? -7.875 7.168 -8.25 1 75.31 126 LYS B CA 1
ATOM 2095 C C . LYS B 1 126 ? -6.605 7.926 -7.871 1 75.31 126 LYS B C 1
ATOM 2097 O O . LYS B 1 126 ? -5.949 8.516 -8.727 1 75.31 126 LYS B O 1
ATOM 2102 N N . LEU B 1 127 ? -6.25 7.844 -6.652 1 82.19 127 LEU B N 1
ATOM 2103 C CA . LEU B 1 127 ? -5.059 8.539 -6.18 1 82.19 127 LEU B CA 1
ATOM 2104 C C . LEU B 1 127 ? -3.799 7.934 -6.785 1 82.19 127 LEU B C 1
ATOM 2106 O O . LEU B 1 127 ? -2.91 8.664 -7.238 1 82.19 127 LEU B O 1
ATOM 2110 N N . SER B 1 128 ? -3.783 6.641 -6.766 1 83.69 128 SER B N 1
ATOM 2111 C CA . SER B 1 128 ? -2.602 5.961 -7.281 1 83.69 128 SER B CA 1
ATOM 2112 C C . SER B 1 128 ? -2.42 6.219 -8.773 1 83.69 128 SER B C 1
ATOM 2114 O O . SER B 1 128 ? -1.291 6.324 -9.258 1 83.69 128 SER B O 1
ATOM 2116 N N . GLU B 1 129 ? -3.506 6.246 -9.484 1 82.31 129 GLU B N 1
ATOM 2117 C CA . GLU B 1 129 ? -3.447 6.473 -10.922 1 82.31 129 GLU B CA 1
ATOM 2118 C C . GLU B 1 129 ? -3.117 7.93 -11.234 1 82.31 129 GLU B C 1
ATOM 2120 O O . GLU B 1 129 ? -2.264 8.211 -12.078 1 82.31 129 GLU B O 1
ATOM 2125 N N . LYS B 1 130 ? -3.811 8.766 -10.617 1 85.56 130 LYS B N 1
ATOM 2126 C CA . LYS B 1 130 ? -3.697 10.195 -10.898 1 85.56 130 LYS B CA 1
ATOM 2127 C C . LYS B 1 130 ? -2.326 10.727 -10.5 1 85.56 130 LYS B C 1
ATOM 2129 O O . LYS B 1 130 ? -1.737 11.547 -11.211 1 85.56 130 LYS B O 1
ATOM 2134 N N . TYR B 1 131 ? -1.861 10.258 -9.367 1 88.38 131 TYR B N 1
ATOM 2135 C CA . TYR B 1 131 ? -0.627 10.836 -8.852 1 88.38 131 TYR B CA 1
ATOM 2136 C C . TYR B 1 131 ? 0.535 9.867 -8.992 1 88.38 131 TYR B C 1
ATOM 2138 O O . TYR B 1 131 ? 1.668 10.18 -8.617 1 88.38 131 TYR B O 1
ATOM 2146 N N . ARG B 1 132 ? 0.272 8.695 -9.602 1 87.81 132 ARG B N 1
ATOM 2147 C CA . ARG B 1 132 ? 1.291 7.668 -9.812 1 87.81 132 ARG B CA 1
ATOM 2148 C C . ARG B 1 132 ? 2.039 7.367 -8.516 1 87.81 132 ARG B C 1
ATOM 2150 O O . ARG B 1 132 ? 3.256 7.172 -8.531 1 87.81 132 ARG B O 1
ATOM 2157 N N . THR B 1 133 ? 1.314 7.457 -7.484 1 89.44 133 THR B N 1
ATOM 2158 C CA . THR B 1 133 ? 1.868 7.246 -6.152 1 89.44 133 THR B CA 1
ATOM 2159 C C . THR B 1 133 ? 1.506 5.855 -5.633 1 89.44 133 THR B C 1
ATOM 2161 O O . THR B 1 133 ? 0.331 5.484 -5.613 1 89.44 133 THR B O 1
ATOM 2164 N N . PRO B 1 134 ? 2.535 5.102 -5.188 1 92.88 134 PRO B N 1
ATOM 2165 C CA . PRO B 1 134 ? 2.158 3.891 -4.453 1 92.88 134 PRO B CA 1
ATOM 2166 C C . PRO B 1 134 ? 1.463 4.195 -3.129 1 92.88 134 PRO B C 1
ATOM 2168 O O . PRO B 1 134 ? 1.842 5.141 -2.432 1 92.88 134 PRO B O 1
ATOM 2171 N N . ILE B 1 135 ? 0.429 3.402 -2.893 1 90.12 135 ILE B N 1
ATOM 2172 C CA . ILE B 1 135 ? -0.3 3.564 -1.64 1 90.12 135 ILE B CA 1
ATOM 2173 C C . ILE B 1 135 ? -0.093 2.334 -0.76 1 90.12 135 ILE B C 1
ATOM 2175 O O . ILE B 1 135 ? -0.324 1.203 -1.197 1 90.12 135 ILE B O 1
ATOM 2179 N N . ILE B 1 136 ? 0.343 2.617 0.443 1 91.75 136 ILE B N 1
ATOM 2180 C CA . ILE B 1 136 ? 0.56 1.552 1.415 1 91.75 136 ILE B CA 1
ATOM 2181 C C . ILE B 1 136 ? -0.545 1.582 2.469 1 91.75 136 ILE B C 1
ATOM 2183 O O . ILE B 1 136 ? -0.719 2.584 3.166 1 91.75 136 ILE B O 1
ATOM 2187 N N . VAL B 1 137 ? -1.225 0.497 2.539 1 87.62 137 VAL B N 1
ATOM 2188 C CA . VAL B 1 137 ? -2.293 0.36 3.523 1 87.62 137 VAL B CA 1
ATOM 2189 C C . VAL B 1 137 ? -1.833 -0.545 4.664 1 87.62 137 VAL B C 1
ATOM 2191 O O . VAL B 1 137 ? -1.36 -1.66 4.43 1 87.62 137 VAL B O 1
ATOM 2194 N N . ILE B 1 138 ? -2.016 -0.022 5.891 1 89.94 138 ILE B N 1
ATOM 2195 C CA . ILE B 1 138 ? -1.608 -0.825 7.039 1 89.94 138 ILE B CA 1
ATOM 2196 C C . ILE B 1 138 ? -2.785 -0.987 7.996 1 89.94 138 ILE B C 1
ATOM 2198 O O . ILE B 1 138 ? -3.664 -0.124 8.062 1 89.94 138 ILE B O 1
ATOM 2202 N N . SER B 1 139 ? -2.703 -2.125 8.664 1 84 139 SER B N 1
ATOM 2203 C CA . SER B 1 139 ? -3.713 -2.332 9.695 1 84 139 SER B CA 1
ATOM 2204 C C . SER B 1 139 ? -3.496 -1.39 10.875 1 84 139 SER B C 1
ATOM 2206 O O . SER B 1 139 ? -2.363 -0.995 11.164 1 84 139 SER B O 1
ATOM 2208 N N . ARG B 1 140 ? -4.547 -1.077 11.57 1 77.31 140 ARG B N 1
ATOM 2209 C CA . ARG B 1 140 ? -4.496 -0.178 12.719 1 77.31 140 ARG B CA 1
ATOM 2210 C C . ARG B 1 140 ? -3.637 -0.761 13.836 1 77.31 140 ARG B C 1
ATOM 2212 O O . ARG B 1 140 ? -2.926 -0.028 14.523 1 77.31 140 ARG B O 1
ATOM 2219 N N . ASN B 1 141 ? -3.6 -1.949 13.898 1 82.25 141 ASN B N 1
ATOM 2220 C CA . ASN B 1 141 ? -2.953 -2.609 15.031 1 82.25 141 ASN B CA 1
ATOM 2221 C C . ASN B 1 141 ? -1.435 -2.619 14.883 1 82.25 141 ASN B C 1
ATOM 2223 O O . ASN B 1 141 ? -0.713 -2.867 15.844 1 82.25 141 ASN B O 1
ATOM 2227 N N . LEU B 1 142 ? -1.042 -2.293 13.68 1 86 142 LEU B N 1
ATOM 2228 C CA . LEU B 1 142 ? 0.397 -2.354 13.445 1 86 142 LEU B CA 1
ATOM 2229 C C . LEU B 1 142 ? 1.103 -1.168 14.102 1 86 142 LEU B C 1
ATOM 2231 O O . LEU B 1 142 ? 2.297 -1.239 14.398 1 86 142 LEU B O 1
ATOM 2235 N N . ILE B 1 143 ? 0.384 -0.081 14.383 1 90.12 143 ILE B N 1
ATOM 2236 C CA . ILE B 1 143 ? 1.121 1.071 14.891 1 90.12 143 ILE B CA 1
ATOM 2237 C C . ILE B 1 143 ? 0.384 1.669 16.094 1 90.12 143 ILE B C 1
ATOM 2239 O O . ILE B 1 143 ? 0.651 2.807 16.484 1 90.12 143 ILE B O 1
ATOM 2243 N N . SER B 1 144 ? -0.657 1.022 16.5 1 85.5 144 SER B N 1
ATOM 2244 C CA . SER B 1 144 ? -1.337 1.484 17.703 1 85.5 144 SER B CA 1
ATOM 2245 C C . SER B 1 144 ? -0.521 1.169 18.953 1 85.5 144 SER B C 1
ATOM 2247 O O . SER B 1 144 ? 0.264 0.219 18.969 1 85.5 144 SE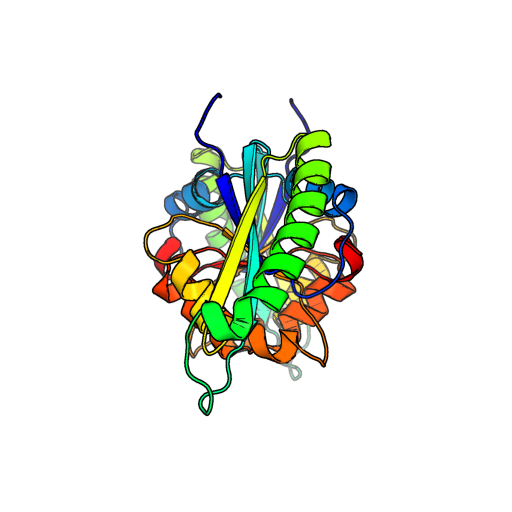R B O 1
#

Sequence (288 aa):
MSGNPRRILFPVVEDFSPDKLRALISGTIGISNAEITLLHVVRVPMTAPLDEETFSGELAEWEGKLRRLAEQLEGGGLRARVRVVLSRSILTGIEECLQGHDMLLLVRGTFGGTFRKVIARISIEKLSEKYRTPIIVISRNLISMSGNPRRILFPVVEDFSPDKLRALISGTIGISNAEITLLHVVRVPMTAPLDEETFSGELAEWEGKLRRLAEQLEGGGLRARVRVVLSRSILTGIEECLQGHDMLLLVRGTFGGTFRKVIARISIEKLSEKYRTPIIVISRNLIS

pLDDT: mean 86.87, std 15.44, range [37.72, 98.62]

Radius of gyration: 20.06 Å; Cα contacts (8 Å, |Δi|>4): 543; chains: 2; bounding box: 45×66×38 Å

Nearest PDB structures (foldseek):
  4r2l-assembly1_B-2  TM=6.231E-01  e=7.520E-03  Salmonella enterica subsp. enterica serovar Typhimurium str. LT2
  2jax-assembly1_A-2  TM=6.237E-01  e=7.058E-03  Mycobacterium tuberculosis H37Rv
  3cis-assembly3_F  TM=5.864E-01  e=7.058E-03  Mycobacterium tuberculosis
  5b3h-assembly1_B  TM=5.030E-01  e=1.419E-02  Arabidopsis thaliana
  5b3g-assembly1_B  TM=4.782E-01  e=1.512E-02  Arabidopsis thaliana

Organism: Korarchaeum cryptofilum (strain OPF8) (NCBI:txid374847)

Solvent-accessible surface area (backbone atoms only — not comparable to full-atom values): 15516 Å² total; per-residue (Å²): 135,88,63,82,56,42,38,32,39,33,69,54,86,66,87,64,34,49,67,38,45,50,45,36,43,42,61,74,66,32,33,78,53,49,32,36,33,42,29,36,59,46,70,38,56,90,90,47,80,94,47,62,76,86,42,40,67,63,50,52,53,50,47,53,55,44,46,54,49,29,49,53,26,40,73,73,70,36,47,53,44,74,45,73,43,81,27,76,36,62,58,57,41,50,48,61,65,44,60,96,42,86,39,33,38,43,42,65,47,44,83,80,56,74,39,36,61,57,59,28,65,71,41,55,47,51,45,10,53,75,59,69,19,45,33,34,36,29,27,54,76,66,25,90,136,86,65,82,54,41,36,31,40,33,69,55,86,65,87,65,34,51,67,39,44,50,44,37,43,41,61,72,66,30,33,77,53,50,32,37,33,42,28,34,61,47,70,41,56,91,89,48,81,94,46,62,77,86,43,40,67,63,51,51,52,50,47,53,54,44,46,55,50,30,49,53,25,39,74,74,70,35,49,53,44,75,44,73,42,80,25,76,37,60,56,59,41,51,48,62,65,43,60,96,40,85,40,34,38,42,43,64,47,43,83,78,60,74,40,36,60,55,61,28,65,72,42,54,46,50,46,10,53,75,58,68,20,45,33,33,36,28,27,52,76,65,25,89

Foldseek 3Di:
DPDDAAEEEEEDDDDWALVLVLCCCCPVVNRPGHEYEYEYEDADAPVDDQDCVVCVVVQVVVQVVVVVSQVVNVVVPHHYHYYYHYDNDPLVRVLVVLPPDAHAYEYEDDPDDDCCVVPVVVRQVVSCVVSVHHYHYDYPVSTD/DPDDAAEEEEEDDDDWALVLVLCCCCPVVNRPGHEYEYEYEDADAPVDDQDCVVCVVVQVVVQVVVVVSQVVNVVVPHHYHYYYHYDNDPLVRVLVVLPPDAHAYEYEDDPDPDCCPVPVVVRQVVCCVVSVHHYHYDYPVSTD